Protein 2JC4 (pdb70)

Organism: Neisseria meningitidis serogroup B (strain ATCC BAA-335 / MC58) (NCBI:txid122586)

Solvent-accessible surface area: 11193 Å² total; per-residue (Å²): 73,46,0,7,0,2,0,0,28,14,0,108,88,10,30,78,26,0,49,106,38,5,73,69,125,57,10,67,1,0,0,0,0,24,0,77,18,52,79,111,130,14,27,17,62,33,0,88,168,65,28,11,74,13,28,50,9,6,37,103,75,141,11,0,0,0,0,0,0,153,47,80,13,94,115,54,54,112,29,10,86,46,50,99,131,33,94,61,102,19,5,0,0,0,21,1,67,55,4,11,0,0,0,0,22,0,4,59,2,100,36,66,137,11,113,115,20,145,40,0,85,111,2,3,65,6,0,15,98,9,0,128,70,7,39,107,139,46,56,110,0,0,0,0,0,1,0,5,0,0,24,52,73,59,1,1,38,68,46,128,78,38,128,72,108,27,14,5,0,72,60,0,50,89,24,5,75,53,0,35,98,37,38,12,46,16,0,3,47,83,45,48,104,158,37,62,55,33,0,38,8,57,106,204,42,50,19,39,140,131,159,44,0,0,2,3,3,1,1,0,0,4,92,51,8,14,95,24,24,107,33,1,88,24,31,72,148,9,9,66,85,94,75,26,1,25,10,1,0,1,14,0,38,12,95,148

Radius of gyration: 16.78 Å; Cα contacts (8 Å, |Δi|>4): 601; chains: 1; bounding box: 44×39×43 Å

Secondary structure (DSSP, 8-state):
-EEEEEE-S-HHHHHHHHHHHHHSS--SEEEEE---S-GGGS-HHHHHTTT-EEEEE--SSS--EEEEESSPPEEEEES-TTSTT--S--EEEEEETTEEEEEEE-----STTSHHHHHHHHHHHHHHHHHHHHHTT-SSEEEEEE-----SGGGBSSGGGGTT-TTS-HHHHHHHHHHHTTT-EEHHHHH--SS----B--TTTTHHHHT--B--EEEEE-HHHHTTEEEEEE-HHHHTSSS--SBPPEEEEE--

Structure (mmCIF, N/CA/C/O backbone):
data_2JC4
#
_entry.id   2JC4
#
_cell.length_a   46.193
_cell.length_b   58.618
_cell.length_c   88.635
_cell.angle_alpha   90.00
_cell.angle_beta   90.00
_cell.angle_gamma   90.00
#
_symmetry.space_group_name_H-M   'P 21 21 21'
#
loop_
_entity.id
_entity.type
_entity.pdbx_description
1 polymer 'EXODEOXYRIBONUCLEASE III'
2 non-polymer 'MAGNESIUM ION'
3 non-polymer 'SODIUM ION'
4 non-polymer 'PENTAETHYLENE GLYCOL'
5 non-polymer 'ACETATE ION'
6 non-polymer 'DIHYDROGENPHOSPHATE ION'
7 water water
#
loop_
_atom_site.group_PDB
_atom_site.id
_atom_site.type_symbol
_atom_site.label_atom_id
_atom_site.label_alt_id
_atom_site.label_comp_id
_atom_site.label_asym_id
_atom_site.label_entity_id
_atom_site.label_seq_id
_atom_site.pdbx_PDB_ins_code
_atom_site.Cartn_x
_atom_site.Cartn_y
_atom_site.Cartn_z
_atom_site.occupancy
_atom_site.B_iso_or_equiv
_atom_site.auth_seq_id
_atom_site.auth_comp_id
_atom_site.auth_asym_id
_atom_site.auth_atom_id
_atom_site.pdbx_PDB_model_num
ATOM 1 N N . MET A 1 1 ? 33.556 5.544 14.503 1.00 16.92 1 MET A N 1
ATOM 2 C CA . MET A 1 1 ? 32.533 5.235 13.447 1.00 17.60 1 MET A CA 1
ATOM 3 C C . MET A 1 1 ? 31.127 5.485 13.994 1.00 17.30 1 MET A C 1
ATOM 4 O O . MET A 1 1 ? 30.841 5.133 15.131 1.00 16.73 1 MET A O 1
ATOM 9 N N . LYS A 1 2 ? 30.268 6.106 13.192 1.00 16.12 2 LYS A N 1
ATOM 10 C CA . LYS A 1 2 ? 28.892 6.395 13.647 1.00 15.26 2 LYS A CA 1
ATOM 11 C C . LYS A 1 2 ? 27.950 5.748 12.673 1.00 14.21 2 LYS A C 1
ATOM 12 O O . LYS A 1 2 ? 28.062 5.984 11.444 1.00 14.22 2 LYS A O 1
ATOM 18 N N . ILE A 1 3 ? 27.008 4.959 13.195 1.00 13.00 3 ILE A N 1
ATOM 19 C CA . ILE A 1 3 ? 26.021 4.291 12.334 1.00 11.60 3 ILE A CA 1
ATOM 20 C C . ILE A 1 3 ? 24.647 4.708 12.833 1.00 12.17 3 ILE A C 1
ATOM 21 O O . ILE A 1 3 ? 24.383 4.579 14.033 1.00 11.11 3 ILE A O 1
ATOM 26 N N . THR A 1 4 ? 23.811 5.232 11.920 1.00 11.72 4 THR A N 1
ATOM 27 C CA . THR A 1 4 ? 22.434 5.680 12.214 1.00 12.29 4 THR A CA 1
ATOM 28 C C . THR A 1 4 ? 21.415 4.814 11.453 1.00 12.26 4 THR A C 1
ATOM 29 O O . THR A 1 4 ? 21.647 4.451 10.293 1.00 12.18 4 THR A O 1
ATOM 33 N N . THR A 1 5 ? 20.299 4.484 12.119 1.00 11.67 5 THR A N 1
ATOM 34 C CA . THR A 1 5 ? 19.152 3.833 11.487 1.00 10.10 5 THR A CA 1
ATOM 35 C C . THR A 1 5 ? 17.936 4.784 11.600 1.00 10.81 5 THR A C 1
ATOM 36 O O . THR A 1 5 ? 17.755 5.447 12.624 1.00 9.82 5 THR A O 1
ATOM 40 N N . TRP A 1 6 ? 17.134 4.872 10.542 1.00 9.90 6 TRP A N 1
ATOM 41 C CA . TRP A 1 6 ? 15.996 5.777 10.573 1.00 10.18 6 TRP A CA 1
ATOM 42 C C . TRP A 1 6 ? 14.880 5.277 9.699 1.00 9.97 6 TRP A C 1
ATOM 43 O O . TRP A 1 6 ? 15.062 5.079 8.490 1.00 9.68 6 TRP A O 1
ATOM 54 N N . ASN A 1 7 ? 13.710 5.066 10.307 1.00 10.39 7 ASN A N 1
ATOM 55 C CA . ASN A 1 7 ? 12.493 4.759 9.561 1.00 9.84 7 ASN A CA 1
ATOM 56 C C . ASN A 1 7 ? 11.897 6.120 9.193 1.00 10.20 7 ASN A C 1
ATOM 57 O O . ASN A 1 7 ? 11.443 6.877 10.066 1.00 9.06 7 ASN A O 1
ATOM 62 N N . VAL A 1 8 ? 11.983 6.456 7.909 1.00 10.90 8 VAL A N 1
ATOM 63 C CA . VAL A 1 8 ? 11.668 7.802 7.424 1.00 11.64 8 VAL A CA 1
ATOM 64 C C . VAL A 1 8 ? 10.202 7.973 7.048 1.00 12.17 8 VAL A C 1
ATOM 65 O O . VAL A 1 8 ? 9.801 9.081 6.702 1.00 11.79 8 VAL A O 1
ATOM 69 N N . ASN A 1 9 ? 9.422 6.882 7.065 1.00 12.31 9 ASN A N 1
ATOM 70 C CA . ASN A 1 9 ? 7.976 6.968 6.760 1.00 12.64 9 ASN A CA 1
ATOM 71 C C . ASN A 1 9 ? 7.697 7.691 5.426 1.00 13.27 9 ASN A C 1
ATOM 72 O O . ASN A 1 9 ? 6.930 8.679 5.373 1.00 13.63 9 ASN A O 1
ATOM 77 N N . SER A 1 10 ? 8.329 7.179 4.376 1.00 12.66 10 SER A N 1
ATOM 78 C CA . SER A 1 10 ? 8.399 7.723 2.995 1.00 12.88 10 SER A CA 1
ATOM 79 C C . SER A 1 10 ? 9.661 8.583 2.760 1.00 12.34 10 SER A C 1
ATO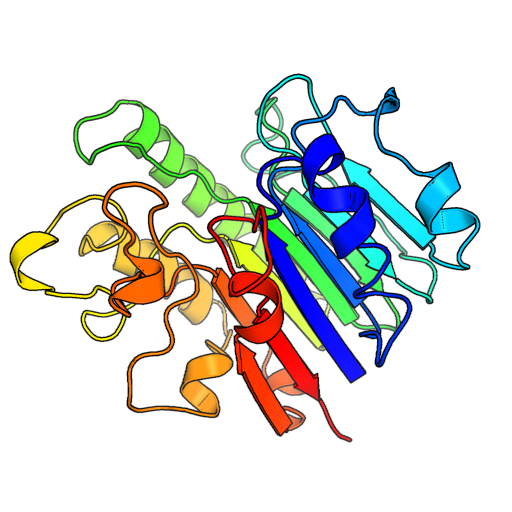M 80 O O . SER A 1 10 ? 9.804 9.694 3.328 1.00 12.93 10 SER A O 1
ATOM 83 N N . LEU A 1 11 ? 10.566 8.093 1.915 1.00 12.38 11 LEU A N 1
ATOM 84 C CA . LEU A 1 11 ? 11.738 8.901 1.545 1.00 13.70 11 LEU A CA 1
ATOM 85 C C . LEU A 1 11 ? 11.397 10.098 0.638 1.00 14.62 11 LEU A C 1
ATOM 86 O O . LEU A 1 11 ? 12.099 11.108 0.662 1.00 16.04 11 LEU A O 1
ATOM 91 N N . ASN A 1 12 ? 10.330 9.985 -0.139 1.00 16.31 12 ASN A N 1
ATOM 92 C CA . ASN A 1 12 ? 9.828 11.131 -0.917 1.00 17.38 12 ASN A CA 1
ATOM 93 C C . ASN A 1 12 ? 9.553 12.295 0.030 1.00 18.09 12 ASN A C 1
ATOM 94 O O . ASN A 1 12 ? 9.994 13.426 -0.194 1.00 17.78 12 ASN A O 1
ATOM 99 N N . VAL A 1 13 ? 8.833 12.007 1.112 1.00 17.11 13 VAL A N 1
ATOM 100 C CA . VAL A 1 13 ? 8.490 13.055 2.073 1.00 17.28 13 VAL A CA 1
ATOM 101 C C . VAL A 1 13 ? 9.706 13.573 2.831 1.00 16.59 13 VAL A C 1
ATOM 102 O O . VAL A 1 13 ? 9.857 14.783 3.051 1.00 17.27 13 VAL A O 1
ATOM 106 N N . ARG A 1 14 ? 10.561 12.656 3.263 1.00 16.61 14 ARG A N 1
ATOM 107 C CA . ARG A 1 14 ? 11.605 12.989 4.230 1.00 15.74 14 ARG A CA 1
ATOM 108 C C . ARG A 1 14 ? 12.928 13.358 3.617 1.00 16.27 14 ARG A C 1
ATOM 109 O O . ARG A 1 14 ? 13.870 13.645 4.344 1.00 15.44 14 ARG A O 1
ATOM 117 N N . LEU A 1 15 ? 13.031 13.312 2.288 1.00 17.34 15 LEU A N 1
ATOM 118 C CA . LEU A 1 15 ? 14.332 13.578 1.648 1.00 17.81 15 LEU A CA 1
ATOM 119 C C . LEU A 1 15 ? 15.068 14.833 2.136 1.00 17.32 15 LEU A C 1
ATOM 120 O O . LEU A 1 15 ? 16.241 14.739 2.442 1.00 17.28 15 LEU A O 1
ATOM 125 N N . PRO A 1 16 ? 14.396 16.003 2.192 1.00 18.12 16 PRO A N 1
ATOM 126 C CA . PRO A 1 16 ? 15.151 17.180 2.678 1.00 17.89 16 PRO A CA 1
ATOM 127 C C . PRO A 1 16 ? 15.784 16.968 4.059 1.00 17.32 16 PRO A C 1
ATOM 128 O O . PRO A 1 16 ? 16.898 17.425 4.314 1.00 17.07 16 PRO A O 1
ATOM 132 N N . GLN A 1 17 ? 15.071 16.272 4.949 1.00 16.45 17 GLN A N 1
ATOM 133 C CA . GLN A 1 17 ? 15.578 16.012 6.293 1.00 15.81 17 GLN A CA 1
ATOM 134 C C . GLN A 1 17 ? 16.741 15.042 6.261 1.00 15.90 17 GLN A C 1
ATOM 135 O O . GLN A 1 17 ? 17.701 15.215 7.006 1.00 15.50 17 GLN A O 1
ATOM 141 N N . VAL A 1 18 ? 16.653 14.018 5.404 1.00 15.87 18 VAL A N 1
ATOM 142 C CA . VAL A 1 18 ? 17.774 13.080 5.204 1.00 15.99 18 VAL A CA 1
ATOM 143 C C . VAL A 1 18 ? 19.009 13.836 4.699 1.00 16.71 18 VAL A C 1
ATOM 144 O O . VAL A 1 18 ? 20.138 13.665 5.229 1.00 16.25 18 VAL A O 1
ATOM 148 N N . GLN A 1 19 ? 18.786 14.701 3.705 1.00 17.24 19 GLN A N 1
ATOM 149 C CA A GLN A 1 19 ? 19.841 15.557 3.162 0.50 18.23 19 GLN A CA 1
ATOM 150 C CA B GLN A 1 19 ? 19.854 15.550 3.181 0.50 18.40 19 GLN A CA 1
ATOM 151 C C . GLN A 1 19 ? 20.462 16.432 4.256 1.00 19.33 19 GLN A C 1
ATOM 152 O O . GLN A 1 19 ? 21.695 16.534 4.342 1.00 19.39 19 GLN A O 1
ATOM 163 N N . ASN A 1 20 ? 19.615 17.049 5.094 1.00 20.37 20 ASN A N 1
ATOM 164 C CA . ASN A 1 20 ? 20.128 17.918 6.188 1.00 21.88 20 ASN A CA 1
ATOM 165 C C . ASN A 1 20 ? 20.921 17.131 7.227 1.00 22.14 20 ASN A C 1
ATOM 166 O O . ASN A 1 20 ? 21.931 17.611 7.757 1.00 22.46 20 ASN A O 1
ATOM 171 N N A LEU A 1 21 ? 20.478 15.903 7.507 0.50 22.03 21 LEU A N 1
ATOM 172 N N B LEU A 1 21 ? 20.445 15.922 7.518 0.50 22.03 21 LEU A N 1
ATOM 173 C CA A LEU A 1 21 ? 21.186 14.989 8.412 0.50 22.12 21 LEU A CA 1
ATOM 174 C CA B LEU A 1 21 ? 21.141 14.973 8.378 0.50 22.22 21 LEU A CA 1
ATOM 175 C C A LEU A 1 21 ? 22.550 14.522 7.876 0.50 22.28 21 LEU A C 1
ATOM 176 C C B LEU A 1 21 ? 22.547 14.625 7.866 0.50 22.29 21 LEU A C 1
ATOM 177 O O A LEU A 1 21 ? 23.483 14.256 8.653 0.50 22.56 21 LEU A O 1
ATOM 178 O O B LEU A 1 21 ? 23.501 14.544 8.654 0.50 22.72 21 LEU A O 1
ATOM 187 N N . LEU A 1 22 ? 22.664 14.401 6.557 1.00 21.86 22 LEU A N 1
ATOM 188 C CA . LEU A 1 22 ? 23.911 13.992 5.961 1.00 22.58 22 LEU A CA 1
ATOM 189 C C . LEU A 1 22 ? 24.870 15.177 5.853 1.00 23.52 22 LEU A C 1
ATOM 190 O O . LEU A 1 22 ? 26.086 14.983 5.825 1.00 23.19 22 LEU A O 1
ATOM 195 N N . ALA A 1 23 ? 24.311 16.386 5.801 1.00 24.64 23 ALA A N 1
ATOM 196 C CA . ALA A 1 23 ? 25.127 17.592 5.576 1.00 26.26 23 ALA A CA 1
ATOM 197 C C . ALA A 1 23 ? 25.810 18.134 6.831 1.00 26.97 23 ALA A C 1
ATOM 198 O O . ALA A 1 23 ? 26.876 18.747 6.734 1.00 28.26 23 ALA A O 1
ATOM 200 N N . ASP A 1 24 ? 25.199 17.929 7.992 1.00 27.42 24 ASP A N 1
ATOM 201 C CA . ASP A 1 24 ? 25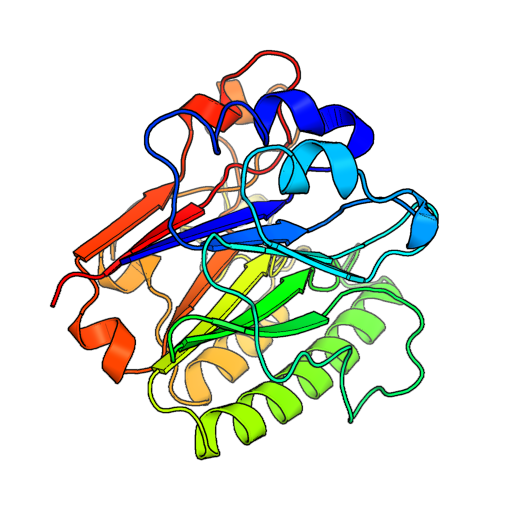.737 18.440 9.262 1.00 28.41 24 ASP A CA 1
ATOM 202 C C . ASP A 1 24 ? 26.042 17.307 10.267 1.00 28.68 24 ASP A C 1
ATOM 203 O O . ASP A 1 24 ? 25.152 16.547 10.651 1.00 28.82 24 ASP A O 1
ATOM 205 N N . ASN A 1 25 ? 27.307 17.171 10.671 1.00 29.00 25 ASN A N 1
ATOM 206 C CA . ASN A 1 25 ? 27.706 16.118 11.635 1.00 29.12 25 ASN A CA 1
ATOM 207 C C . ASN A 1 25 ? 27.252 14.707 11.200 1.00 28.63 25 ASN A C 1
ATOM 208 O O . ASN A 1 25 ? 26.671 13.962 12.012 1.00 28.77 25 ASN A O 1
ATOM 213 N N . PRO A 1 26 ? 27.543 14.328 9.926 1.00 27.29 26 PRO A N 1
ATOM 214 C CA . PRO A 1 26 ? 26.936 13.117 9.336 1.00 25.40 26 PRO A CA 1
ATOM 215 C C . PRO A 1 26 ? 27.404 11.835 10.008 1.00 23.52 26 PRO A C 1
ATOM 216 O O . PRO A 1 26 ? 28.501 11.808 10.552 1.00 22.09 26 PRO A O 1
ATOM 220 N N . PRO A 1 27 ? 26.604 10.746 9.906 1.00 21.69 27 PRO A N 1
ATOM 221 C CA . PRO A 1 27 ? 27.171 9.470 10.348 1.00 20.30 27 PRO A CA 1
ATOM 222 C C . PRO A 1 27 ? 28.065 8.940 9.241 1.00 19.18 27 PRO A C 1
ATOM 223 O O . PRO A 1 27 ? 28.095 9.503 8.126 1.00 17.92 27 PRO A O 1
ATOM 227 N N . ASP A 1 28 ? 28.808 7.883 9.527 1.00 17.85 28 ASP A N 1
ATOM 228 C CA . ASP A 1 28 ? 29.531 7.187 8.491 1.00 16.59 28 ASP A CA 1
ATOM 229 C C . ASP A 1 28 ? 28.622 6.310 7.629 1.00 15.81 28 ASP A C 1
ATOM 230 O O . ASP A 1 28 ? 28.890 6.114 6.428 1.00 14.37 28 ASP A O 1
ATOM 235 N N . ILE A 1 29 ? 27.579 5.756 8.257 1.00 13.60 29 ILE A N 1
ATOM 236 C CA . ILE A 1 29 ? 26.623 4.863 7.595 1.00 13.78 29 ILE A CA 1
ATOM 237 C C . ILE A 1 29 ? 25.249 5.243 8.096 1.00 13.57 29 ILE A C 1
ATOM 238 O O . ILE A 1 29 ? 25.070 5.351 9.302 1.00 13.46 29 ILE A O 1
ATOM 243 N N . LEU A 1 30 ? 24.319 5.501 7.172 1.00 12.46 30 LEU A N 1
ATOM 244 C CA . LEU A 1 30 ? 22.906 5.753 7.494 1.00 11.64 30 LEU A CA 1
ATOM 245 C C . LEU A 1 30 ? 22.082 4.670 6.810 1.00 11.40 30 LEU A C 1
ATOM 246 O O . LEU A 1 30 ? 22.173 4.494 5.596 1.00 12.61 30 LEU A O 1
ATOM 251 N N . VAL A 1 31 ? 21.324 3.910 7.578 1.00 11.10 31 VAL A N 1
ATOM 252 C CA . VAL A 1 31 ? 20.400 2.940 6.984 1.00 9.87 31 VAL A CA 1
ATO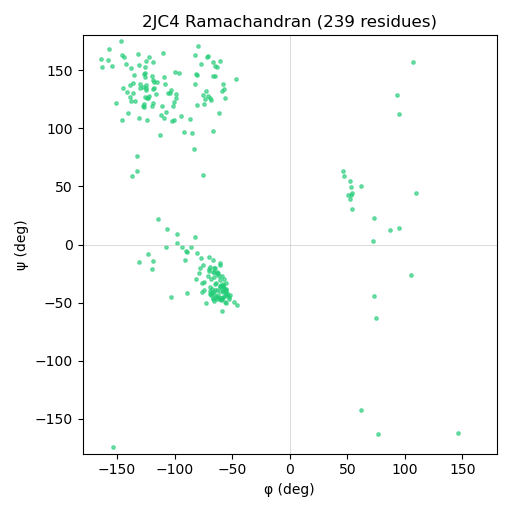M 253 C C . VAL A 1 31 ? 18.957 3.432 7.180 1.00 10.24 31 VAL A C 1
ATOM 254 O O . VAL A 1 31 ? 18.640 4.018 8.235 1.00 10.08 31 VAL A O 1
ATOM 258 N N . LEU A 1 32 ? 18.114 3.177 6.175 1.00 9.77 32 LEU A N 1
ATOM 259 C CA . LEU A 1 32 ? 16.761 3.693 6.090 1.00 11.09 32 LEU A CA 1
ATOM 260 C C . LEU A 1 32 ? 15.760 2.577 5.909 1.00 11.28 32 LEU A C 1
ATOM 261 O O . LEU A 1 32 ? 16.056 1.576 5.231 1.00 10.81 32 LEU A O 1
ATOM 266 N N . GLN A 1 33 ? 14.588 2.759 6.534 1.00 11.09 33 GLN A N 1
ATOM 267 C CA . GLN A 1 33 ? 13.414 1.902 6.331 1.00 11.16 33 GLN A CA 1
ATOM 268 C C . GLN A 1 33 ? 12.186 2.753 5.912 1.00 11.07 33 GLN A C 1
ATOM 269 O O . GLN A 1 33 ? 12.087 3.952 6.218 1.00 10.98 33 GLN A O 1
ATOM 275 N N . GLU A 1 34 ? 11.230 2.082 5.274 1.00 10.67 34 GLU A N 1
ATOM 276 C CA . GLU A 1 34 ? 10.011 2.688 4.763 1.00 10.81 34 GLU A CA 1
ATOM 277 C C . GLU A 1 34 ? 10.343 3.733 3.721 1.00 11.32 34 GLU A C 1
ATOM 278 O O . GLU A 1 34 ? 9.841 4.872 3.754 1.00 11.70 34 GLU A O 1
ATOM 284 N N . LEU A 1 35 ? 11.168 3.335 2.755 1.00 10.56 35 LEU A N 1
ATOM 285 C CA . LEU A 1 35 ? 11.360 4.210 1.579 1.00 11.19 35 LEU A CA 1
ATOM 286 C C . LEU A 1 35 ? 10.011 4.546 0.949 1.00 12.08 35 LEU A C 1
ATOM 287 O O . LEU A 1 35 ? 9.771 5.697 0.569 1.00 12.68 35 LEU A O 1
ATOM 292 N N . LYS A 1 36 ? 9.126 3.545 0.862 1.00 12.15 36 LYS A N 1
ATOM 293 C CA . LYS A 1 36 ? 7.827 3.708 0.187 1.00 12.76 36 LYS A CA 1
ATOM 294 C C . LYS A 1 36 ? 7.982 4.253 -1.231 1.00 13.36 36 LYS A C 1
ATOM 295 O O . LYS A 1 36 ? 7.227 5.119 -1.678 1.00 13.23 36 LYS A O 1
ATOM 301 N N . LEU A 1 37 ? 8.970 3.716 -1.942 1.00 14.26 37 LEU A N 1
ATOM 302 C CA . LEU A 1 37 ? 9.293 4.167 -3.287 1.00 15.81 37 LEU A CA 1
ATOM 303 C C . LEU A 1 37 ? 9.720 2.956 -4.032 1.00 15.79 37 LEU A C 1
ATOM 304 O O . LEU A 1 37 ? 10.524 2.165 -3.527 1.00 16.16 37 LEU A O 1
ATOM 309 N N . ASP A 1 38 ? 9.219 2.811 -5.247 1.00 16.65 38 ASP A N 1
ATOM 310 C CA . ASP A 1 38 ? 9.687 1.737 -6.128 1.00 16.74 38 ASP A CA 1
ATOM 311 C C . ASP A 1 38 ? 11.183 1.847 -6.420 1.00 16.32 38 ASP A C 1
ATOM 312 O O . ASP A 1 38 ? 11.770 2.924 -6.327 1.00 16.25 38 ASP A O 1
ATOM 317 N N . GLN A 1 39 ? 11.787 0.731 -6.806 1.00 15.87 39 GLN A N 1
ATOM 318 C CA . GLN A 1 39 ? 13.234 0.680 -7.055 1.00 16.66 39 GLN A CA 1
ATOM 319 C C . GLN A 1 39 ? 13.705 1.876 -7.894 1.00 16.98 39 GLN A C 1
ATOM 320 O O . GLN A 1 39 ? 14.633 2.579 -7.506 1.00 18.65 39 GLN A O 1
ATOM 326 N N . ASP A 1 40 ? 13.053 2.125 -9.036 1.00 17.19 40 ASP A N 1
ATOM 327 C CA . ASP A 1 40 ? 13.523 3.189 -9.939 1.00 17.18 40 ASP A CA 1
ATOM 328 C C . ASP A 1 40 ? 13.062 4.600 -9.539 1.00 18.23 40 ASP A C 1
ATOM 329 O O . ASP A 1 40 ? 13.276 5.564 -10.295 1.00 19.04 40 ASP A O 1
ATOM 334 N N . LYS A 1 41 ? 12.410 4.740 -8.371 1.00 16.89 41 LYS A N 1
ATOM 335 C CA . LYS A 1 41 ? 11.991 6.057 -7.882 1.00 16.87 41 LYS A CA 1
ATOM 336 C C . LYS A 1 41 ? 12.838 6.557 -6.681 1.00 16.94 41 LYS A C 1
ATOM 337 O O . LYS A 1 41 ? 12.668 7.679 -6.191 1.00 16.91 41 LYS A O 1
ATOM 343 N N . PHE A 1 42 ? 13.769 5.728 -6.236 1.00 16.58 42 PHE A N 1
ATOM 344 C CA . PHE A 1 42 ? 14.705 6.106 -5.176 1.00 16.90 42 PHE A CA 1
ATOM 345 C C . PHE A 1 42 ? 15.475 7.346 -5.669 1.00 16.95 42 PHE A C 1
ATOM 346 O O . PHE A 1 42 ? 15.975 7.317 -6.810 1.00 16.20 42 PHE A O 1
ATOM 354 N N . PRO A 1 43 ? 15.593 8.413 -4.825 1.00 16.72 43 PRO A N 1
ATOM 355 C CA . PRO A 1 43 ? 16.333 9.621 -5.232 1.00 17.27 43 PRO A CA 1
ATOM 356 C C . PRO A 1 43 ? 17.873 9.446 -5.207 1.00 17.57 43 PRO A C 1
ATOM 357 O O . PRO A 1 43 ? 18.601 10.196 -4.515 1.00 17.35 43 PRO A O 1
ATOM 361 N N . ALA A 1 44 ? 18.368 8.497 -6.000 1.00 18.08 44 ALA A N 1
ATOM 362 C CA . ALA A 1 44 ? 19.794 8.152 -6.002 1.00 19.74 44 ALA A CA 1
ATOM 363 C C . ALA A 1 44 ? 20.660 9.382 -6.365 1.00 20.60 44 ALA A C 1
ATOM 364 O O . ALA A 1 44 ? 21.624 9.710 -5.676 1.00 20.31 44 ALA A O 1
ATOM 366 N N . ALA A 1 45 ? 20.277 10.099 -7.413 1.00 22.31 45 ALA A N 1
ATOM 367 C CA . ALA A 1 45 ? 21.034 11.286 -7.838 1.00 22.47 45 ALA A CA 1
ATOM 368 C C . ALA A 1 45 ? 21.143 12.329 -6.720 1.00 22.24 45 ALA A C 1
ATOM 369 O O . ALA A 1 45 ? 22.208 12.858 -6.501 1.00 23.75 45 ALA A O 1
ATOM 371 N N . ALA A 1 46 ? 20.050 12.627 -6.020 1.00 21.18 46 ALA A N 1
ATOM 372 C CA . ALA A 1 46 ? 20.090 13.631 -4.947 1.00 20.92 46 ALA A CA 1
ATOM 373 C C . ALA A 1 46 ? 21.100 13.310 -3.848 1.00 20.89 46 ALA A C 1
ATOM 374 O O . ALA A 1 46 ? 21.713 14.226 -3.294 1.00 20.93 46 ALA A O 1
ATOM 376 N N . LEU A 1 47 ? 21.272 12.023 -3.528 1.00 20.12 47 LEU A N 1
ATOM 377 C CA . LEU A 1 47 ? 22.200 11.627 -2.461 1.00 19.82 47 LEU A CA 1
ATOM 378 C C . LEU A 1 47 ? 23.612 11.388 -2.977 1.00 19.72 47 LEU A C 1
ATOM 379 O O . LEU A 1 47 ? 24.595 11.749 -2.318 1.00 19.27 47 LEU A O 1
ATOM 384 N N . GLN A 1 48 ? 23.705 10.730 -4.134 1.00 19.53 48 GLN A N 1
ATOM 385 C CA . GLN A 1 48 ? 24.982 10.507 -4.806 1.00 20.00 48 GLN A CA 1
ATOM 386 C C . GLN A 1 48 ? 25.684 11.833 -5.114 1.00 20.51 48 GLN A C 1
ATOM 387 O O . GLN A 1 48 ? 26.901 11.942 -4.963 1.00 20.50 48 GLN A O 1
ATOM 393 N N . MET A 1 49 ? 24.900 12.836 -5.519 1.00 20.34 49 MET A N 1
ATOM 394 C CA . MET A 1 49 ? 25.446 14.144 -5.864 1.00 21.27 49 MET A CA 1
ATOM 395 C C . MET A 1 49 ? 25.947 14.861 -4.644 1.00 20.76 49 MET A C 1
ATOM 396 O O . MET A 1 49 ? 26.644 15.882 -4.765 1.00 19.97 49 MET A O 1
ATOM 401 N N . MET A 1 50 ? 25.620 14.321 -3.463 1.00 19.21 50 MET A N 1
ATOM 402 C CA A MET A 1 50 ? 26.127 14.838 -2.207 0.50 19.27 50 MET A CA 1
ATOM 403 C CA B MET A 1 50 ? 26.179 14.889 -2.257 0.50 19.50 50 MET A CA 1
ATOM 404 C C . MET A 1 50 ? 27.378 14.076 -1.762 1.00 19.23 50 MET A C 1
ATOM 405 O O . MET A 1 50 ? 27.942 14.361 -0.728 1.00 20.28 50 MET A O 1
ATOM 414 N N . GLY A 1 51 ? 27.787 13.096 -2.538 1.00 19.01 51 GLY A N 1
ATOM 415 C CA . GLY A 1 51 ? 28.990 12.318 -2.217 1.00 19.82 51 GLY A CA 1
ATOM 416 C C . GLY A 1 51 ? 28.717 11.029 -1.456 1.00 20.21 51 GLY A C 1
ATOM 417 O O . GLY A 1 51 ? 29.642 10.427 -0.907 1.00 21.89 51 GLY A O 1
ATOM 418 N N . TRP A 1 52 ? 27.455 10.600 -1.428 1.00 20.02 52 TRP A N 1
ATOM 419 C CA . TRP A 1 52 ? 27.085 9.351 -0.761 1.00 19.89 52 TRP A CA 1
ATOM 420 C C . TRP A 1 52 ? 26.832 8.197 -1.701 1.00 20.03 52 TRP A C 1
ATOM 421 O O . TRP A 1 52 ? 26.091 8.338 -2.678 1.00 21.05 52 TRP A O 1
ATOM 432 N N . HIS A 1 53 ? 27.406 7.038 -1.385 1.00 19.38 53 HIS A N 1
ATOM 433 C CA . HIS A 1 53 ? 27.066 5.790 -2.089 1.00 19.24 53 HIS A CA 1
ATOM 434 C C . HIS A 1 53 ? 25.782 5.194 -1.506 1.00 18.87 53 HIS A C 1
ATOM 435 O O . HIS A 1 53 ? 25.588 5.227 -0.296 1.00 17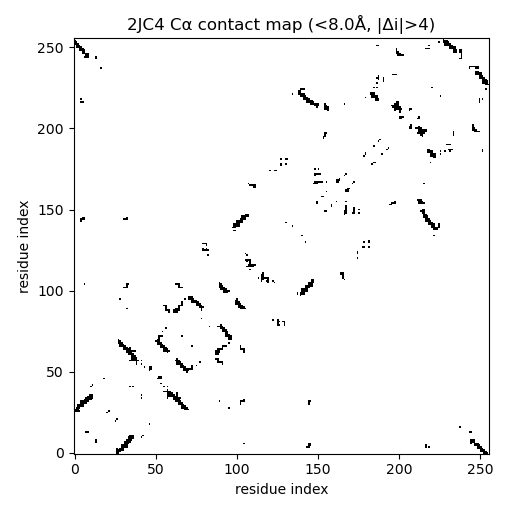.19 53 HIS A O 1
ATOM 442 N N . CYS A 1 54 ? 24.895 4.699 -2.377 1.00 18.07 54 CYS A N 1
ATOM 443 C CA . CYS A 1 54 ? 23.595 4.198 -1.961 1.00 18.22 54 CYS A CA 1
ATOM 444 C C . CYS A 1 54 ? 23.357 2.836 -2.542 1.00 17.86 54 CYS A C 1
ATOM 445 O O . CYS A 1 54 ? 23.609 2.634 -3.737 1.00 17.19 54 CYS A O 1
ATOM 448 N N . VAL A 1 55 ? 22.868 1.903 -1.723 1.00 16.55 55 VAL A N 1
ATOM 449 C CA . VAL A 1 55 ? 22.270 0.677 -2.259 1.00 16.32 55 VAL A CA 1
ATOM 450 C C . VAL A 1 55 ? 20.891 0.547 -1.652 1.00 15.54 55 VAL A C 1
ATOM 451 O O . VAL A 1 55 ? 20.675 0.995 -0.530 1.00 15.38 55 VAL A O 1
ATOM 455 N N . TRP A 1 56 ? 19.950 -0.010 -2.400 1.00 14.62 56 TRP A N 1
ATOM 456 C CA . TRP A 1 56 ? 18.582 -0.024 -1.901 1.00 14.28 56 TRP A CA 1
ATOM 457 C C . TRP A 1 56 ? 17.755 -1.125 -2.525 1.00 13.98 56 TRP A C 1
ATOM 458 O O . TRP A 1 56 ? 18.142 -1.735 -3.549 1.00 12.62 56 TRP A O 1
ATOM 469 N N . SER A 1 57 ? 16.586 -1.331 -1.921 1.00 12.98 57 SER A N 1
ATOM 470 C CA . SER A 1 57 ? 15.642 -2.360 -2.349 1.00 13.31 57 SER A CA 1
ATOM 471 C C . SER A 1 57 ? 14.307 -1.732 -2.079 1.00 13.63 57 SER A C 1
ATOM 472 O O . SER A 1 57 ? 13.912 -1.571 -0.891 1.00 11.71 57 SER A O 1
ATOM 475 N N . GLY A 1 58 ? 13.635 -1.337 -3.155 1.00 13.00 58 GLY A N 1
ATOM 476 C CA . GLY A 1 58 ? 12.327 -0.665 -3.047 1.00 14.43 58 GLY A CA 1
ATOM 477 C C . GLY A 1 58 ? 11.212 -1.389 -3.798 1.00 16.06 58 GLY A C 1
ATOM 478 O O . GLY A 1 58 ? 11.470 -2.211 -4.668 1.00 16.78 58 GLY A O 1
ATOM 479 N N . GLN A 1 59 ? 9.974 -1.081 -3.439 1.00 16.14 59 GLN A N 1
ATOM 480 C CA . GLN A 1 59 ? 8.818 -1.576 -4.149 1.00 17.36 59 GLN A CA 1
ATOM 481 C C . GLN A 1 59 ? 7.802 -0.465 -4.064 1.00 17.36 59 GLN A C 1
ATOM 482 O O . GLN A 1 59 ? 7.920 0.431 -3.216 1.00 17.71 59 GLN A O 1
ATOM 488 N N . LYS A 1 60 ? 6.791 -0.514 -4.923 1.00 18.73 60 LYS A N 1
ATOM 489 C CA . LYS A 1 60 ? 5.735 0.502 -4.877 1.00 19.29 60 LYS A CA 1
ATOM 490 C C . LYS A 1 60 ? 5.065 0.528 -3.511 1.00 18.84 60 LYS A C 1
ATOM 491 O O . LYS A 1 60 ? 4.765 -0.533 -2.953 1.00 20.63 60 LYS A O 1
ATOM 495 N N . THR A 1 61 ? 4.805 1.738 -3.008 1.00 17.96 61 THR A N 1
ATOM 496 C CA . THR A 1 61 ? 3.878 1.994 -1.887 1.00 18.05 61 THR A CA 1
ATOM 497 C C . THR A 1 61 ? 4.335 1.596 -0.500 1.00 17.16 61 THR A C 1
ATOM 498 O O . THR A 1 61 ? 4.145 2.369 0.419 1.00 16.84 61 THR A O 1
ATOM 502 N N . TYR A 1 62 ? 4.916 0.401 -0.369 1.00 17.27 62 TYR A N 1
ATOM 503 C CA . TYR A 1 62 ? 5.171 -0.204 0.931 1.00 16.81 62 TYR A CA 1
ATOM 504 C C . TYR A 1 62 ? 6.640 -0.425 1.161 1.00 15.87 62 TYR A C 1
ATOM 505 O O . TYR A 1 62 ? 7.406 -0.544 0.195 1.00 14.59 62 TYR A O 1
ATOM 514 N N . ASN A 1 63 ? 7.022 -0.510 2.437 1.00 14.29 63 ASN A N 1
ATOM 515 C CA . ASN A 1 63 ? 8.313 -1.117 2.805 1.00 14.28 63 ASN A CA 1
ATOM 516 C C . ASN A 1 63 ? 9.487 -0.331 2.187 1.00 13.55 63 ASN A C 1
ATOM 517 O O . ASN A 1 63 ? 9.418 0.894 2.114 1.00 14.06 63 ASN A O 1
ATOM 522 N N . GLY A 1 64 ? 10.534 -1.017 1.753 1.00 13.40 64 GLY A N 1
ATOM 523 C CA . GLY A 1 64 ? 11.719 -0.352 1.154 1.00 12.49 64 GLY A CA 1
ATOM 524 C C . GLY A 1 64 ? 12.776 -0.079 2.186 1.00 12.50 64 GLY A C 1
ATOM 525 O O . GLY A 1 64 ? 12.472 0.511 3.241 1.00 11.76 64 GLY A O 1
ATOM 526 N N . VAL A 1 65 ? 14.020 -0.512 1.888 1.00 11.77 65 VAL A N 1
ATOM 527 C CA . VAL A 1 65 ? 15.182 -0.354 2.783 1.00 10.76 65 VAL A CA 1
ATOM 528 C C . VAL A 1 65 ? 1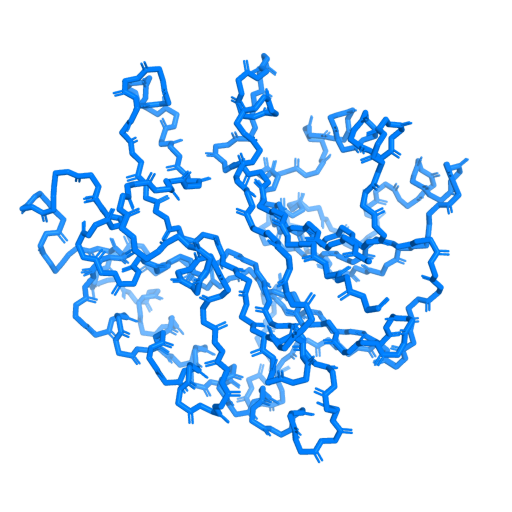6.411 0.139 1.982 1.00 10.59 65 VAL A C 1
ATOM 529 O O . VAL A 1 65 ? 16.569 -0.208 0.793 1.00 9.69 65 VAL A O 1
ATOM 533 N N . ALA A 1 66 ? 17.249 0.960 2.588 1.00 10.52 66 ALA A N 1
ATOM 534 C CA . ALA A 1 66 ? 18.432 1.457 1.876 1.00 10.99 66 ALA A CA 1
ATOM 535 C C . ALA A 1 66 ? 19.613 1.537 2.816 1.00 11.18 66 ALA A C 1
ATOM 536 O O . ALA A 1 66 ? 19.420 1.665 4.010 1.00 11.27 66 ALA A O 1
ATOM 538 N N . ILE A 1 67 ? 20.827 1.468 2.266 1.00 12.53 67 ILE A N 1
ATOM 539 C CA . ILE A 1 67 ? 22.080 1.708 3.017 1.00 12.74 67 ILE A CA 1
ATOM 540 C C . ILE A 1 67 ? 22.832 2.832 2.308 1.00 13.13 67 ILE A C 1
ATOM 541 O O . ILE A 1 67 ? 23.061 2.772 1.093 1.00 13.20 67 ILE A O 1
ATOM 546 N N . VAL A 1 68 ? 23.183 3.856 3.063 1.00 12.95 68 VAL A N 1
ATOM 547 C CA . VAL A 1 68 ? 23.789 5.063 2.468 1.00 15.09 68 VAL A CA 1
ATOM 548 C C . VAL A 1 68 ? 25.097 5.299 3.210 1.00 15.29 68 VAL A C 1
ATOM 549 O O . VAL A 1 68 ? 25.106 5.307 4.444 1.00 15.42 68 VAL A O 1
ATOM 553 N N . SER A 1 69 ? 26.210 5.439 2.483 1.00 15.34 69 SER A N 1
ATOM 554 C CA . SER A 1 69 ? 27.500 5.503 3.160 1.00 16.07 69 SER A CA 1
ATOM 555 C C . SER A 1 69 ? 28.536 6.259 2.340 1.00 17.37 69 SER A C 1
ATOM 556 O O . SER A 1 69 ? 28.430 6.320 1.121 1.00 16.54 69 SER A O 1
ATOM 559 N N . ARG A 1 70 ? 29.525 6.851 2.998 1.00 19.51 70 ARG A N 1
ATOM 560 C CA . ARG A 1 70 ? 30.574 7.497 2.200 1.00 21.53 70 ARG A CA 1
ATOM 561 C C . ARG A 1 70 ? 31.562 6.462 1.663 1.00 22.38 70 ARG A C 1
ATOM 562 O O . ARG A 1 70 ? 32.175 6.693 0.619 1.00 21.85 70 ARG A O 1
ATOM 570 N N . SER A 1 71 ? 31.663 5.316 2.341 1.00 21.97 71 SER A N 1
ATOM 571 C CA . SER A 1 71 ? 32.340 4.129 1.777 1.00 23.15 71 SER A CA 1
ATOM 572 C C . SER A 1 71 ? 31.439 3.333 0.804 1.00 23.02 71 SER A C 1
ATOM 573 O O . SER A 1 71 ? 30.239 3.223 1.006 1.00 23.07 71 SER A O 1
ATOM 576 N N . VAL A 1 72 ? 32.028 2.749 -0.232 1.00 22.65 72 VAL A N 1
ATOM 577 C CA . VAL A 1 72 ? 31.276 1.944 -1.189 1.00 22.91 72 VAL A CA 1
ATOM 578 C C . VAL A 1 72 ? 30.789 0.654 -0.492 1.00 21.89 72 VAL A C 1
ATOM 579 O O . VAL A 1 72 ? 31.599 -0.089 0.099 1.00 22.07 72 VAL A O 1
ATOM 583 N N . PRO A 1 73 ? 29.472 0.390 -0.514 1.00 21.35 73 PRO A N 1
ATOM 584 C CA . PRO A 1 73 ? 29.050 -0.871 0.118 1.00 20.96 73 PRO A CA 1
ATOM 585 C C . PRO A 1 73 ? 29.449 -2.094 -0.740 1.00 20.80 73 PRO A C 1
ATOM 586 O O . PRO A 1 73 ? 29.217 -2.090 -1.959 1.00 20.78 73 PRO A O 1
ATOM 590 N N . GLN A 1 74 ? 30.051 -3.109 -0.120 1.00 19.55 74 GLN A N 1
ATOM 591 C CA . GLN A 1 74 ? 30.472 -4.326 -0.827 1.00 19.42 74 GLN A CA 1
ATOM 592 C C . GLN A 1 74 ? 29.558 -5.530 -0.534 1.00 18.65 74 GLN A C 1
ATOM 593 O O . GLN A 1 74 ? 28.837 -5.539 0.483 1.00 17.21 74 GLN A O 1
ATOM 599 N N A ASP A 1 75 ? 29.605 -6.507 -1.447 0.50 17.39 75 ASP A N 1
ATOM 600 N N B ASP A 1 75 ? 29.579 -6.535 -1.418 0.50 17.74 75 ASP A N 1
ATOM 601 C CA A ASP A 1 75 ? 28.921 -7.790 -1.308 0.50 17.36 75 ASP A CA 1
ATOM 602 C CA B ASP A 1 75 ? 28.930 -7.830 -1.154 0.50 18.02 75 ASP A CA 1
ATOM 603 C C A ASP A 1 75 ? 27.487 -7.559 -0.834 0.50 16.98 75 ASP A C 1
ATOM 604 C C B ASP A 1 75 ? 27.423 -7.657 -0.875 0.50 17.35 75 ASP A C 1
ATOM 605 O O A ASP A 1 75 ? 27.059 -8.058 0.204 0.50 16.97 75 ASP A O 1
ATOM 606 O O B ASP A 1 75 ? 26.863 -8.333 -0.013 0.50 17.31 75 ASP A O 1
ATOM 615 N N . VAL A 1 76 ? 26.772 -6.760 -1.616 1.00 17.20 76 VAL A N 1
ATOM 616 C CA . VAL A 1 76 ? 25.383 -6.398 -1.317 1.00 16.93 76 VAL A CA 1
ATOM 617 C C . VAL A 1 76 ? 24.500 -7.636 -1.428 1.00 17.35 76 VAL A C 1
ATOM 618 O O . VAL A 1 76 ? 24.670 -8.430 -2.382 1.00 16.66 76 VAL A O 1
ATOM 622 N N . HIS A 1 77 ? 23.604 -7.812 -0.442 1.00 16.48 77 HIS A N 1
ATOM 623 C CA . HIS A 1 77 ? 22.711 -8.979 -0.338 1.00 16.28 77 HIS A CA 1
ATOM 624 C C . HIS A 1 77 ? 21.282 -8.518 -0.113 1.00 16.37 77 HIS A C 1
ATOM 625 O O . HIS A 1 77 ? 21.044 -7.582 0.674 1.00 15.51 77 HIS A O 1
ATOM 632 N N . PHE A 1 78 ? 20.343 -9.165 -0.805 1.00 15.91 78 PHE A N 1
ATOM 633 C CA . PHE A 1 78 ? 18.922 -8.783 -0.752 1.00 15.69 78 PHE A CA 1
ATOM 634 C C . PHE A 1 78 ? 18.123 -9.910 -0.195 1.00 15.71 78 PHE A C 1
ATOM 635 O O . PHE A 1 78 ? 18.294 -11.067 -0.609 1.00 15.81 78 PHE A O 1
ATOM 643 N N . GLY A 1 79 ? 17.226 -9.578 0.728 1.00 15.70 79 GLY A N 1
ATOM 644 C CA . GLY A 1 79 ? 16.194 -10.506 1.165 1.00 16.06 79 GLY A CA 1
ATOM 645 C C . GLY A 1 79 ? 16.710 -11.574 2.103 1.00 16.24 79 GLY A C 1
ATOM 646 O O . GLY A 1 79 ? 17.835 -11.462 2.651 1.00 16.57 79 GLY A O 1
ATOM 647 N N . LEU A 1 80 ? 15.900 -12.632 2.241 1.00 15.50 80 LEU A N 1
ATOM 648 C CA . LEU A 1 80 ? 16.173 -13.739 3.169 1.00 15.12 80 LEU A CA 1
ATOM 649 C C . LEU A 1 80 ? 16.140 -15.089 2.448 1.00 15.24 80 LEU A C 1
ATOM 650 O O . LEU A 1 80 ? 15.083 -15.462 1.849 1.00 15.33 80 LEU A O 1
ATOM 655 N N . PRO A 1 81 ? 17.271 -15.831 2.490 1.00 15.73 81 PRO A N 1
ATOM 656 C CA . PRO A 1 81 ? 17.318 -17.170 1.844 1.00 16.27 81 PRO A CA 1
ATOM 657 C C . PRO A 1 81 ? 16.248 -18.169 2.285 1.00 17.25 81 PRO A C 1
ATOM 658 O O . PRO A 1 81 ? 15.818 -19.013 1.478 1.00 17.28 81 PRO A O 1
ATOM 662 N N . ALA A 1 82 ? 15.843 -18.109 3.552 1.00 16.88 82 ALA A N 1
ATOM 663 C CA . ALA A 1 82 ? 14.801 -18.994 4.056 1.00 18.08 82 ALA A CA 1
ATOM 664 C C . ALA A 1 82 ? 13.398 -18.512 3.701 1.00 18.94 82 ALA A C 1
ATOM 665 O O . ALA A 1 82 ? 12.434 -19.208 3.964 1.00 20.12 82 ALA A O 1
ATOM 667 N N . LEU A 1 83 ? 13.271 -17.320 3.133 1.00 19.30 83 LEU A N 1
ATOM 668 C CA . LEU A 1 83 ? 11.979 -16.816 2.660 1.00 20.01 83 LEU A CA 1
ATOM 669 C C . LEU A 1 83 ? 12.193 -16.148 1.296 1.00 20.55 83 LEU A C 1
ATOM 670 O O . LEU A 1 83 ? 11.935 -14.928 1.116 1.00 20.17 83 LEU A O 1
ATOM 675 N N . PRO A 1 84 ? 12.703 -16.941 0.325 1.00 20.33 84 PRO A N 1
ATOM 676 C CA . PRO A 1 84 ? 13.302 -16.390 -0.897 1.00 20.88 84 PRO A CA 1
ATOM 677 C C . PRO A 1 84 ? 12.310 -15.730 -1.849 1.00 21.09 84 PRO A C 1
ATOM 678 O O . PRO A 1 84 ? 12.715 -14.940 -2.711 1.00 22.02 84 PRO A O 1
ATOM 682 N N . ASP A 1 85 ? 11.025 -16.036 -1.710 1.00 19.75 85 ASP A N 1
ATOM 683 C CA . ASP A 1 85 ? 10.069 -15.467 -2.643 1.00 20.71 85 ASP A CA 1
ATOM 684 C C . ASP A 1 85 ? 9.077 -14.495 -1.991 1.00 20.79 85 ASP A C 1
ATOM 685 O O . ASP A 1 85 ? 8.014 -14.211 -2.537 1.00 20.49 85 ASP A O 1
ATOM 690 N N . ASP A 1 86 ? 9.447 -13.946 -0.838 1.00 19.50 86 ASP A N 1
ATOM 691 C CA . ASP A 1 86 ? 8.666 -12.880 -0.234 1.00 18.61 86 ASP A CA 1
ATOM 692 C C . ASP A 1 86 ? 8.936 -11.602 -1.064 1.00 17.03 86 ASP A C 1
ATOM 693 O O . ASP A 1 86 ? 10.090 -11.204 -1.232 1.00 16.68 86 ASP A O 1
ATOM 698 N N . PRO A 1 87 ? 7.876 -11.000 -1.651 1.00 15.43 87 PRO A N 1
ATOM 699 C CA . PRO A 1 87 ? 8.110 -9.788 -2.466 1.00 14.97 87 PRO A CA 1
ATOM 700 C C . PRO A 1 87 ? 8.353 -8.509 -1.635 1.00 14.28 87 PRO A C 1
ATOM 701 O O . PRO A 1 87 ? 8.754 -7.474 -2.179 1.00 15.95 87 PRO A O 1
ATOM 705 N N . GLN A 1 88 ? 8.096 -8.572 -0.337 1.00 13.21 88 GLN A N 1
ATOM 706 C CA . GLN A 1 88 ? 8.198 -7.383 0.516 1.00 11.86 88 GLN A CA 1
ATOM 707 C C . GLN A 1 88 ? 9.652 -6.983 0.769 1.00 11.70 88 GLN A C 1
ATOM 708 O O . GLN A 1 88 ? 10.460 -7.776 1.258 1.00 12.76 88 GLN A O 1
ATOM 714 N N . ARG A 1 89 ? 9.955 -5.731 0.453 1.00 12.35 89 ARG A N 1
ATOM 715 C CA . ARG A 1 89 ? 11.345 -5.261 0.457 1.00 12.87 89 ARG A CA 1
ATOM 716 C C . ARG A 1 89 ? 11.728 -4.827 1.872 1.00 11.79 89 ARG A C 1
ATOM 717 O O . ARG A 1 89 ? 11.464 -3.712 2.266 1.00 9.81 89 ARG A O 1
ATOM 725 N N . ARG A 1 90 ? 12.363 -5.743 2.617 1.00 11.22 90 ARG A N 1
ATOM 726 C CA . ARG A 1 90 ? 12.549 -5.556 4.090 1.00 11.51 90 ARG A CA 1
ATOM 727 C C . ARG A 1 90 ? 13.942 -5.771 4.618 1.00 12.35 90 ARG A C 1
ATOM 728 O O . ARG A 1 90 ? 14.213 -5.408 5.762 1.00 12.35 90 ARG A O 1
ATOM 736 N N . VAL A 1 91 ? 14.821 -6.400 3.817 1.00 12.80 91 VAL A N 1
ATOM 737 C CA . VAL A 1 91 ? 16.180 -6.759 4.304 1.00 12.33 91 VAL A CA 1
ATOM 738 C C . VAL A 1 91 ? 17.206 -6.441 3.201 1.00 12.99 91 VAL A C 1
ATOM 739 O O . VAL A 1 91 ? 17.101 -6.921 2.056 1.00 11.60 91 VAL A O 1
ATOM 743 N N . ILE A 1 92 ? 18.184 -5.620 3.550 1.00 12.72 92 ILE A N 1
ATOM 744 C CA . ILE A 1 92 ? 19.327 -5.404 2.683 1.00 12.70 92 ILE A CA 1
ATOM 745 C C . ILE A 1 92 ? 20.566 -5.438 3.559 1.00 13.34 92 ILE A C 1
ATOM 746 O O . ILE A 1 92 ? 20.568 -4.915 4.680 1.00 13.03 92 ILE A O 1
ATOM 751 N N . ALA A 1 93 ? 21.617 -6.080 3.064 1.00 13.44 93 ALA A N 1
ATOM 752 C CA . ALA A 1 93 ? 22.882 -6.144 3.809 1.00 13.36 93 ALA A CA 1
ATOM 753 C C . ALA A 1 93 ? 24.055 -5.760 2.909 1.00 13.21 93 ALA A C 1
ATOM 754 O O . ALA A 1 93 ? 24.002 -5.930 1.697 1.00 12.92 93 ALA A O 1
ATOM 756 N N . ALA A 1 94 ? 25.125 -5.268 3.504 1.00 12.84 94 ALA A N 1
ATOM 757 C CA . ALA A 1 94 ? 26.313 -4.988 2.716 1.00 13.87 94 ALA A CA 1
ATOM 758 C C . ALA A 1 94 ? 27.445 -4.828 3.698 1.00 14.49 94 ALA A C 1
ATOM 759 O O . ALA A 1 94 ? 27.195 -4.598 4.869 1.00 15.11 94 ALA A O 1
ATOM 761 N N . THR A 1 95 ? 28.669 -4.983 3.203 1.00 14.64 95 THR A N 1
ATOM 762 C CA . THR A 1 95 ? 29.882 -4.827 4.003 1.00 15.99 95 THR A CA 1
ATOM 763 C C . THR A 1 95 ? 30.429 -3.454 3.661 1.00 16.47 95 THR A C 1
ATOM 764 O O . THR A 1 95 ? 30.751 -3.168 2.478 1.00 14.92 95 THR A O 1
ATOM 768 N N . VAL A 1 96 ? 30.502 -2.613 4.696 1.00 17.00 96 VAL A N 1
ATOM 769 C CA . VAL A 1 96 ? 30.830 -1.204 4.574 1.00 18.90 96 VAL A CA 1
ATOM 770 C C . VAL A 1 96 ? 31.986 -0.939 5.512 1.00 20.38 96 VAL A C 1
ATOM 771 O O . VAL A 1 96 ? 31.851 -1.142 6.728 1.00 21.13 96 VAL A O 1
ATOM 775 N N . SER A 1 97 ? 33.137 -0.518 4.974 1.00 21.24 97 SER A N 1
ATOM 776 C CA . SER A 1 97 ? 34.331 -0.296 5.833 1.00 23.06 97 SER A CA 1
ATOM 777 C C . SER A 1 97 ? 34.627 -1.491 6.735 1.00 21.98 97 SER A C 1
ATOM 778 O O . SER A 1 97 ? 34.919 -1.314 7.922 1.00 23.30 97 SER A O 1
ATOM 781 N N . GLY A 1 98 ? 34.524 -2.694 6.190 1.00 21.05 98 GLY A N 1
ATOM 782 C CA . GLY A 1 98 ? 34.787 -3.904 6.967 1.00 19.54 98 GLY A CA 1
ATOM 783 C C . GLY A 1 98 ? 33.747 -4.310 8.015 1.00 18.85 98 GLY A C 1
ATOM 784 O O . GLY A 1 98 ? 33.940 -5.300 8.711 1.00 18.30 98 GLY A O 1
ATOM 785 N N . VAL A 1 99 ? 32.635 -3.566 8.120 1.00 17.24 99 VAL A N 1
ATOM 786 C CA . VAL A 1 99 ? 31.559 -3.946 9.039 1.00 15.94 99 VAL A CA 1
ATOM 787 C C . VAL A 1 99 ? 30.397 -4.511 8.213 1.00 14.90 99 VAL A C 1
ATOM 788 O O . VAL A 1 99 ? 29.969 -3.869 7.244 1.00 14.46 99 VAL A O 1
ATOM 792 N N . ARG A 1 100 ? 29.891 -5.675 8.597 1.00 13.72 100 ARG A N 1
ATOM 793 C CA . ARG A 1 100 ? 28.718 -6.231 7.929 1.00 13.62 100 ARG A CA 1
ATOM 794 C C . ARG A 1 100 ? 27.499 -5.522 8.520 1.00 13.78 100 ARG A C 1
ATOM 795 O O . ARG A 1 100 ? 27.245 -5.628 9.732 1.00 13.50 100 ARG A O 1
ATOM 803 N N . VAL A 1 101 ? 26.740 -4.841 7.656 1.00 12.84 101 VAL A N 1
ATOM 804 C CA . VAL A 1 101 ? 25.587 -4.069 8.084 1.00 12.45 101 VAL A CA 1
ATOM 805 C C . VAL A 1 101 ? 24.349 -4.796 7.555 1.00 12.37 101 VAL A C 1
ATOM 806 O O . VAL A 1 101 ? 24.199 -4.978 6.376 1.00 11.89 101 VAL A O 1
ATOM 810 N N . ILE A 1 102 ? 23.475 -5.238 8.439 1.00 11.47 102 ILE A N 1
ATOM 811 C CA . ILE A 1 102 ? 22.200 -5.818 7.988 1.00 10.97 102 ILE A CA 1
ATOM 812 C C . ILE A 1 102 ? 21.053 -4.885 8.402 1.00 11.28 102 ILE A C 1
ATOM 813 O O . ILE A 1 102 ? 20.778 -4.768 9.586 1.00 10.83 102 ILE A O 1
ATOM 818 N N . ASN A 1 103 ? 20.386 -4.241 7.427 1.00 10.36 103 ASN A N 1
ATOM 819 C CA . ASN A 1 103 ? 19.309 -3.294 7.693 1.00 10.01 103 ASN A CA 1
ATOM 820 C C . ASN A 1 103 ? 17.960 -4.004 7.516 1.00 10.25 103 ASN A C 1
ATOM 821 O O . ASN A 1 103 ? 17.712 -4.622 6.480 1.00 9.57 103 ASN A O 1
ATOM 826 N N . VAL A 1 104 ? 17.086 -3.881 8.510 1.00 10.30 104 VAL A N 1
ATOM 827 C CA . VAL A 1 104 ? 15.790 -4.528 8.493 1.00 9.37 104 VAL A CA 1
ATOM 828 C C . VAL A 1 104 ? 14.647 -3.527 8.698 1.00 10.22 104 VAL A C 1
ATOM 829 O O . VAL A 1 104 ? 14.723 -2.625 9.533 1.00 10.10 104 VAL A O 1
ATOM 833 N N . TYR A 1 105 ? 13.596 -3.702 7.923 1.00 9.75 105 TYR A N 1
ATOM 834 C CA . TYR A 1 105 ? 12.320 -3.101 8.234 1.00 9.66 105 TYR A CA 1
ATOM 835 C C . TYR A 1 105 ? 11.406 -4.293 8.569 1.00 8.91 105 TYR A C 1
ATOM 836 O O . TYR A 1 105 ? 10.870 -4.948 7.657 1.00 8.88 105 TYR A O 1
ATOM 845 N N . CYS A 1 106 ? 11.291 -4.628 9.864 1.00 8.87 106 CYS A N 1
ATOM 846 C CA . CYS A 1 106 ? 10.661 -5.880 10.272 1.00 9.38 106 CYS A CA 1
ATOM 847 C C . CYS A 1 106 ? 9.155 -5.758 10.174 1.00 10.05 106 CYS A C 1
ATOM 848 O O . CYS A 1 106 ? 8.587 -4.648 10.289 1.00 10.52 106 CYS A O 1
ATOM 851 N N . VAL A 1 107 ? 8.515 -6.904 10.014 1.00 10.69 107 VAL A N 1
ATOM 852 C CA . VAL A 1 107 ? 7.051 -6.956 9.920 1.00 11.78 107 VAL A CA 1
ATOM 853 C C . VAL A 1 107 ? 6.373 -6.313 11.139 1.00 11.53 107 VAL A C 1
ATOM 854 O O . VAL A 1 107 ? 6.626 -6.698 12.284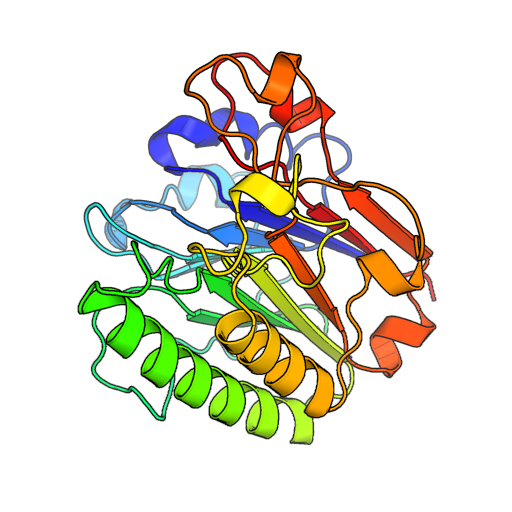 1.00 11.72 107 VAL A O 1
ATOM 858 N N . ASN A 1 108 ? 5.478 -5.364 10.879 1.00 10.92 108 ASN A N 1
ATOM 859 C CA . ASN A 1 108 ? 4.697 -4.755 11.934 1.00 10.81 108 ASN A CA 1
ATOM 860 C C . ASN A 1 108 ? 3.872 -5.799 12.691 1.00 10.99 108 ASN A C 1
ATOM 861 O O . ASN A 1 108 ? 4.003 -5.927 13.917 1.00 10.71 108 ASN A O 1
ATOM 866 N N . GLY A 1 109 ? 3.025 -6.541 11.965 1.00 11.65 109 GLY A N 1
ATOM 867 C CA . GLY A 1 109 ? 2.252 -7.625 12.570 1.00 11.47 109 GLY A CA 1
ATOM 868 C C . GLY A 1 109 ? 0.793 -7.265 12.755 1.00 11.73 109 GLY A C 1
ATOM 869 O O . GLY A 1 109 ? -0.037 -8.156 12.805 1.00 11.82 109 GLY A O 1
ATOM 870 N N . GLU A 1 110 ? 0.515 -5.966 12.884 1.00 12.52 110 GLU A N 1
ATOM 871 C CA . GLU A 1 110 ? -0.841 -5.383 12.941 1.00 13.73 110 GLU A CA 1
ATOM 872 C C . GLU A 1 110 ? -1.551 -5.591 14.265 1.00 12.71 110 GLU A C 1
ATOM 873 O O . GLU A 1 110 ? -1.883 -4.625 14.949 1.00 12.75 110 GLU A O 1
ATOM 879 N N . ALA A 1 111 ? -1.805 -6.852 14.605 1.00 13.13 111 ALA A N 1
ATOM 880 C CA . ALA A 1 111 ? -2.551 -7.236 15.828 1.00 11.76 111 ALA A CA 1
ATOM 881 C C . ALA A 1 111 ? -2.234 -8.713 16.042 1.00 11.73 111 ALA A C 1
ATOM 882 O O . ALA A 1 111 ? -1.919 -9.429 15.079 1.00 12.04 111 ALA A O 1
ATOM 884 N N . LEU A 1 112 ? -2.282 -9.166 17.294 1.00 11.25 112 LEU A N 1
ATOM 885 C CA . LEU A 1 112 ? -1.932 -10.562 17.569 1.00 12.61 112 LEU A CA 1
ATOM 886 C C . LEU A 1 112 ? -2.859 -11.544 16.878 1.00 13.04 112 LEU A C 1
ATOM 887 O O . LEU A 1 112 ? -2.448 -12.650 16.597 1.00 12.64 112 LEU A O 1
ATOM 892 N N . ASP A 1 113 ? -4.088 -11.117 16.555 1.00 14.41 113 ASP A N 1
ATOM 893 C CA . ASP A 1 113 ? -5.039 -12.022 15.849 1.00 15.62 113 ASP A CA 1
ATOM 894 C C . ASP A 1 113 ? -5.087 -11.789 14.329 1.00 16.51 113 ASP A C 1
ATOM 895 O O . ASP A 1 113 ? -5.919 -12.382 13.616 1.00 16.49 113 ASP A O 1
ATOM 900 N N . SER A 1 114 ? -4.170 -10.962 13.819 1.00 15.61 114 SER A N 1
ATOM 901 C CA . SER A 1 114 ? -4.063 -10.743 12.374 1.00 16.17 114 SER A CA 1
ATOM 902 C C . SER A 1 114 ? -3.274 -11.862 11.697 1.00 16.06 114 SER A C 1
ATOM 903 O O . SER A 1 114 ? -2.309 -12.390 12.279 1.00 16.96 114 SER A O 1
ATOM 906 N N . PRO A 1 115 ? -3.646 -12.197 10.446 1.00 16.42 115 PRO A N 1
ATOM 907 C CA . PRO A 1 115 ? -2.829 -13.079 9.636 1.00 15.94 115 PRO A CA 1
ATOM 908 C C . PRO A 1 115 ? -1.416 -12.512 9.440 1.00 15.85 115 PRO A C 1
ATOM 909 O O . PRO A 1 115 ? -0.475 -13.259 9.207 1.00 15.41 115 PRO A O 1
ATOM 913 N N . LYS A 1 116 ? -1.287 -11.190 9.497 1.00 15.88 116 LYS A N 1
ATOM 914 C CA . LYS A 1 116 ? 0.040 -10.543 9.409 1.00 15.65 116 LYS A CA 1
ATOM 915 C C . LYS A 1 116 ? 0.940 -10.859 10.602 1.00 14.39 116 LYS A C 1
ATOM 916 O O . LYS A 1 116 ? 2.139 -10.751 10.503 1.00 15.35 116 LYS A O 1
ATOM 922 N N . PHE A 1 117 ? 0.364 -11.281 11.723 1.00 13.96 117 PHE A N 1
ATOM 923 C CA . PHE A 1 117 ? 1.155 -11.716 12.866 1.00 13.21 117 PHE A CA 1
ATOM 924 C C . PHE A 1 117 ? 1.792 -13.102 12.632 1.00 13.66 117 PHE A C 1
ATOM 925 O O . PHE A 1 117 ? 2.882 -13.396 13.162 1.00 12.59 117 PHE A O 1
ATOM 933 N N . LYS A 1 118 ? 1.101 -13.977 11.870 1.00 14.46 118 LYS A N 1
ATOM 934 C CA . LYS A 1 118 ? 1.713 -15.252 11.477 1.00 14.85 118 LYS A CA 1
ATOM 935 C C . LYS A 1 118 ? 2.862 -14.978 10.498 1.00 14.09 118 LYS A C 1
ATOM 936 O O . LYS A 1 118 ? 3.911 -15.630 10.579 1.00 14.29 118 LYS A O 1
ATOM 942 N N . TYR A 1 119 ? 2.636 -14.043 9.570 1.00 13.09 119 TYR A N 1
ATOM 943 C CA . TYR A 1 119 ? 3.700 -13.562 8.672 1.00 12.83 119 TYR A CA 1
ATOM 944 C C . TYR A 1 119 ? 4.865 -13.077 9.517 1.00 12.09 119 TYR A C 1
ATOM 945 O O . TYR A 1 119 ? 5.989 -13.502 9.298 1.00 13.09 119 TYR A O 1
ATOM 954 N N . LYS A 1 120 ? 4.601 -12.223 10.507 1.00 12.10 120 LYS A N 1
ATOM 955 C CA . LYS A 1 120 ? 5.664 -11.717 11.376 1.00 11.00 120 LYS A CA 1
ATOM 956 C C . LYS A 1 120 ? 6.493 -12.857 11.976 1.00 11.45 120 LYS A C 1
ATOM 957 O O . LYS A 1 120 ? 7.726 -12.789 11.991 1.00 10.78 120 LYS A O 1
ATOM 963 N N . GLU A 1 121 ? 5.813 -13.887 12.503 1.00 12.08 121 GLU A N 1
ATOM 964 C CA . GLU A 1 121 ? 6.500 -15.032 13.120 1.00 13.59 121 GLU A CA 1
ATOM 965 C C . GLU A 1 121 ? 7.410 -15.723 12.118 1.00 13.78 121 GLU A C 1
ATOM 966 O O . GLU A 1 121 ? 8.556 -16.006 12.419 1.00 13.66 121 GLU A O 1
ATOM 972 N N . GLN A 1 122 ? 6.895 -16.005 10.920 1.00 13.99 122 GLN A N 1
ATOM 973 C CA . GLN A 1 122 ? 7.677 -16.791 9.949 1.00 14.72 122 GLN A CA 1
ATOM 974 C C . GLN A 1 122 ? 8.856 -15.950 9.446 1.00 13.97 122 GLN A C 1
ATOM 975 O O . GLN A 1 122 ? 9.941 -16.480 9.159 1.00 14.14 122 GLN A O 1
ATOM 981 N N . TRP A 1 123 ? 8.610 -14.654 9.291 1.00 12.83 123 TRP A N 1
ATOM 982 C CA . TRP A 1 123 ? 9.593 -13.705 8.778 1.00 12.45 123 TRP A CA 1
ATOM 983 C C . TRP A 1 123 ? 10.748 -13.579 9.805 1.00 12.83 123 TRP A C 1
ATOM 984 O O . TRP A 1 123 ? 11.931 -13.637 9.455 1.00 10.99 123 TRP A O 1
ATOM 995 N N . PHE A 1 124 ? 10.416 -13.414 11.082 1.00 12.04 124 PHE A N 1
ATOM 996 C CA . PHE A 1 124 ? 11.482 -13.381 12.099 1.00 11.94 124 PHE A CA 1
ATOM 997 C C . PHE A 1 124 ? 12.321 -14.670 12.182 1.00 12.62 124 PHE A C 1
ATOM 998 O O . PHE A 1 124 ? 13.549 -14.618 12.444 1.00 13.09 124 PHE A O 1
ATOM 1006 N N . ALA A 1 125 ? 11.663 -15.817 11.983 1.00 12.31 125 ALA A N 1
ATOM 1007 C CA . ALA A 1 125 ? 12.354 -17.108 11.980 1.00 13.68 125 ALA A CA 1
ATOM 1008 C C . ALA A 1 125 ? 13.351 -17.097 10.836 1.00 12.43 125 ALA A C 1
ATOM 1009 O O . ALA A 1 125 ? 14.496 -17.565 10.980 1.00 13.23 125 ALA A O 1
ATOM 1011 N N . ALA A 1 126 ? 12.910 -16.591 9.685 1.00 12.67 126 ALA A N 1
ATOM 1012 C CA . ALA A 1 126 ? 13.791 -16.531 8.508 1.00 12.72 126 ALA A CA 1
ATOM 1013 C C . ALA A 1 126 ? 14.942 -15.536 8.743 1.00 13.22 126 ALA A C 1
ATOM 1014 O O . ALA A 1 126 ? 16.081 -15.772 8.340 1.00 13.82 126 ALA A O 1
ATOM 1016 N N . LEU A 1 127 ? 14.649 -14.423 9.397 1.00 13.68 127 LEU A N 1
ATOM 1017 C CA . LEU A 1 127 ? 15.704 -13.465 9.684 1.00 13.01 127 LEU A CA 1
ATOM 1018 C C . LEU A 1 127 ? 16.769 -14.076 10.601 1.00 13.60 127 LEU A C 1
ATOM 1019 O O . LEU A 1 127 ? 17.958 -13.892 10.383 1.00 13.52 127 LEU A O 1
ATOM 1024 N N . THR A 1 128 ? 16.324 -14.764 11.643 1.00 13.30 128 THR A N 1
ATOM 1025 C CA . THR A 1 128 ? 17.235 -15.383 12.614 1.00 14.65 128 THR A CA 1
ATOM 1026 C C . THR A 1 128 ? 18.241 -16.306 11.902 1.00 14.25 128 THR A C 1
ATOM 1027 O O . THR A 1 128 ? 19.448 -16.290 12.188 1.00 14.56 128 THR A O 1
ATOM 1031 N N . GLU A 1 129 ? 17.732 -17.079 10.959 1.00 15.31 129 GLU A N 1
ATOM 1032 C CA . GLU A 1 129 ? 18.563 -18.025 10.195 1.00 16.61 129 GLU A CA 1
ATOM 1033 C C . GLU A 1 129 ? 19.621 -17.282 9.362 1.00 14.47 129 GLU A C 1
ATOM 1034 O O . GLU A 1 129 ? 20.799 -17.646 9.319 1.00 15.35 129 GLU A O 1
ATOM 1040 N N . PHE A 1 130 ? 19.211 -16.225 8.701 1.00 13.66 130 PHE A N 1
ATOM 1041 C CA . PHE A 1 130 ? 20.138 -15.472 7.870 1.00 12.71 130 PHE A CA 1
ATOM 1042 C C . PHE A 1 130 ? 21.211 -14.822 8.729 1.00 13.41 130 PHE A C 1
ATOM 1043 O O . PHE A 1 130 ? 22.411 -14.905 8.413 1.00 13.75 130 PHE A O 1
ATOM 1051 N N . VAL A 1 131 ? 20.771 -14.148 9.792 1.00 12.28 131 VAL A N 1
ATOM 1052 C CA . VAL A 1 131 ? 21.706 -13.442 10.704 1.00 11.74 131 VAL A CA 1
ATOM 1053 C C . VAL A 1 131 ? 22.691 -14.452 11.326 1.00 11.81 131 VAL A C 1
ATOM 1054 O O . VAL A 1 131 ? 23.914 -14.215 11.348 1.00 11.53 131 VAL A O 1
ATOM 1058 N N . ARG A 1 132 ? 22.190 -15.582 11.808 1.00 12.44 132 ARG A N 1
ATOM 1059 C CA . ARG A 1 132 ? 23.068 -16.627 12.379 1.00 13.62 132 ARG A CA 1
ATOM 1060 C C . ARG 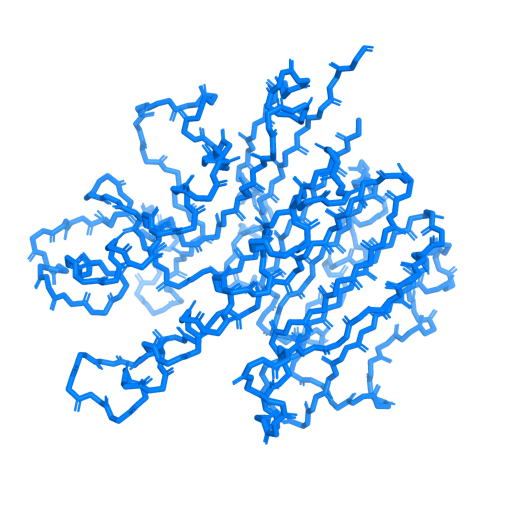A 1 132 ? 24.233 -17.037 11.402 1.00 14.67 132 ARG A C 1
ATOM 1061 O O . ARG A 1 132 ? 25.425 -17.180 11.791 1.00 15.58 132 ARG A O 1
ATOM 1069 N N . ASP A 1 133 ? 23.865 -17.222 10.142 1.00 14.63 133 ASP A N 1
ATOM 1070 C CA . ASP A 1 133 ? 24.794 -17.589 9.090 1.00 15.25 133 ASP A CA 1
ATOM 1071 C C . ASP A 1 133 ? 25.780 -16.465 8.810 1.00 15.85 133 ASP A C 1
ATOM 1072 O O . ASP A 1 133 ? 27.015 -16.705 8.718 1.00 16.53 133 ASP A O 1
ATOM 1077 N N . GLU A 1 134 ? 25.261 -15.239 8.708 1.00 14.23 134 GLU A N 1
ATOM 1078 C CA . GLU A 1 134 ? 26.100 -14.069 8.447 1.00 15.03 134 GLU A CA 1
ATOM 1079 C C . GLU A 1 134 ? 27.134 -13.885 9.553 1.00 15.37 134 GLU A C 1
ATOM 1080 O O . GLU A 1 134 ? 28.295 -13.574 9.275 1.00 14.89 134 GLU A O 1
ATOM 1086 N N . MET A 1 135 ? 26.720 -14.107 10.800 1.00 14.57 135 MET A N 1
ATOM 1087 C CA . MET A 1 135 ? 27.635 -13.974 11.933 1.00 15.60 135 MET A CA 1
ATOM 1088 C C . MET A 1 135 ? 28.844 -14.950 11.973 1.00 15.85 135 MET A C 1
ATOM 1089 O O . MET A 1 135 ? 29.849 -14.645 12.602 1.00 15.96 135 MET A O 1
ATOM 1094 N N . THR A 1 136 ? 28.745 -16.110 11.311 1.00 16.58 136 THR A N 1
ATOM 1095 C CA . THR A 1 136 ? 29.902 -17.045 11.236 1.00 17.33 136 THR A CA 1
ATOM 1096 C C . THR A 1 136 ? 31.083 -16.482 10.430 1.00 17.97 136 THR A C 1
ATOM 1097 O O . THR A 1 136 ? 32.166 -17.060 10.433 1.00 18.38 136 THR A O 1
ATOM 1101 N N . ARG A 1 137 ? 30.860 -15.402 9.697 1.00 18.08 137 ARG A N 1
ATOM 1102 C CA . ARG A 1 137 ? 31.868 -14.915 8.765 1.00 18.40 137 ARG A CA 1
ATOM 1103 C C . ARG A 1 137 ? 32.347 -13.512 9.058 1.00 18.77 137 ARG A C 1
ATOM 1104 O O . ARG A 1 137 ? 33.424 -13.129 8.612 1.00 19.51 137 ARG A O 1
ATOM 1112 N N . HIS A 1 138 ? 31.549 -12.739 9.791 1.00 18.48 138 HIS A N 1
ATOM 1113 C CA . HIS A 1 138 ? 31.867 -11.331 10.039 1.00 16.89 138 HIS A CA 1
ATOM 1114 C C . HIS A 1 138 ? 31.914 -11.046 11.520 1.00 16.76 138 HIS A C 1
ATOM 1115 O O . HIS A 1 138 ? 30.866 -10.952 12.179 1.00 17.34 138 HIS A O 1
ATOM 1122 N N . GLY A 1 139 ? 33.123 -10.848 12.040 1.00 16.49 139 GLY A N 1
ATOM 1123 C CA . GLY A 1 139 ? 33.323 -10.524 13.476 1.00 15.65 139 GLY A CA 1
ATOM 1124 C C . GLY A 1 139 ? 32.781 -9.126 13.785 1.00 15.29 139 GLY A C 1
ATOM 1125 O O . GLY A 1 139 ? 32.324 -8.840 14.903 1.00 15.02 139 GLY A O 1
ATOM 1126 N N . LYS A 1 140 ? 32.819 -8.241 12.792 1.00 14.57 140 LYS A N 1
ATOM 1127 C CA . LYS A 1 140 ? 32.207 -6.942 13.016 1.00 14.23 140 LYS A CA 1
ATOM 1128 C C . LYS A 1 140 ? 30.857 -6.985 12.289 1.00 13.51 140 LYS A C 1
ATOM 1129 O O . LYS A 1 140 ? 30.803 -7.000 11.073 1.00 12.34 140 LYS A O 1
ATOM 1135 N N . LEU A 1 141 ? 29.771 -7.080 13.048 1.00 12.34 141 LEU A N 1
ATOM 1136 C CA . LEU A 1 141 ? 28.459 -7.172 12.404 1.00 11.99 141 LEU A CA 1
ATOM 1137 C C . LEU A 1 141 ? 27.453 -6.323 13.162 1.00 11.73 141 LEU A C 1
ATOM 1138 O O . LEU A 1 141 ? 27.471 -6.298 14.383 1.00 11.80 141 LEU A O 1
ATOM 1143 N N . VAL A 1 142 ? 26.621 -5.593 12.413 1.00 10.81 142 VAL A N 1
ATOM 1144 C CA . VAL A 1 142 ? 25.558 -4.746 13.001 1.00 11.37 142 VAL A CA 1
ATOM 1145 C C . VAL A 1 142 ? 24.237 -5.093 12.358 1.00 11.34 142 VAL A C 1
ATOM 1146 O O . VAL A 1 142 ? 24.072 -4.960 11.146 1.00 11.18 142 VAL A O 1
ATOM 1150 N N . LEU A 1 143 ? 23.288 -5.541 13.171 1.00 10.41 143 LEU A N 1
ATOM 1151 C CA . LEU A 1 143 ? 21.923 -5.792 12.707 1.00 9.98 143 LEU A CA 1
ATOM 1152 C C . LEU A 1 143 ? 21.042 -4.695 13.275 1.00 10.42 143 LEU A C 1
ATOM 1153 O O . LEU A 1 143 ? 20.879 -4.609 14.500 1.00 10.50 143 LEU A O 1
ATOM 1158 N N . LEU A 1 144 ? 20.489 -3.838 12.415 1.00 9.61 144 LEU A N 1
ATOM 1159 C CA . LEU A 1 144 ? 19.775 -2.650 12.919 1.00 9.61 144 LEU A CA 1
ATOM 1160 C C . LEU A 1 144 ? 18.580 -2.300 12.076 1.00 9.92 144 LEU A C 1
ATOM 1161 O O . LEU A 1 144 ? 18.465 -2.744 10.925 1.00 11.39 144 LEU A O 1
ATOM 1166 N N . GLY A 1 145 ? 17.663 -1.514 12.643 1.00 10.13 145 GLY A N 1
ATOM 1167 C CA . GLY A 1 145 ? 16.475 -1.138 11.888 1.00 9.67 145 GLY A CA 1
ATOM 1168 C C . GLY A 1 145 ? 15.271 -1.002 12.797 1.00 9.54 145 GLY A C 1
ATOM 1169 O O . GLY A 1 145 ? 15.403 -0.810 14.011 1.00 8.09 145 GLY A O 1
ATOM 1170 N N . ASP A 1 146 ? 14.096 -1.037 12.172 1.00 8.22 146 ASP A N 1
ATOM 1171 C CA . ASP A 1 146 ? 12.840 -0.950 12.878 1.00 8.10 146 ASP A CA 1
ATOM 1172 C C . ASP A 1 146 ? 12.430 -2.381 13.083 1.00 8.28 146 ASP A C 1
ATOM 1173 O O . ASP A 1 146 ? 12.119 -3.087 12.120 1.00 8.82 146 ASP A O 1
ATOM 1178 N N . PHE A 1 147 ? 12.475 -2.834 14.340 1.00 8.00 147 PHE A N 1
ATOM 1179 C CA . PHE A 1 147 ? 12.174 -4.213 14.659 1.00 8.38 147 PHE A CA 1
ATOM 1180 C C . PHE A 1 147 ? 10.690 -4.355 14.969 1.00 9.22 147 PHE A C 1
ATOM 1181 O O . PHE A 1 147 ? 10.201 -5.462 14.967 1.00 9.35 147 PHE A O 1
ATOM 1189 N N . ASN A 1 148 ? 9.981 -3.239 15.181 1.00 9.69 148 ASN A N 1
ATOM 1190 C CA . ASN A 1 148 ? 8.554 -3.312 15.526 1.00 11.16 148 ASN A CA 1
ATOM 1191 C C . ASN A 1 148 ? 8.308 -4.212 16.728 1.00 10.86 148 ASN A C 1
ATOM 1192 O O . ASN A 1 148 ? 7.263 -4.818 16.856 1.00 9.41 148 ASN A O 1
ATOM 1197 N N . ILE A 1 149 ? 9.305 -4.258 17.616 1.00 11.40 149 ILE A N 1
ATOM 1198 C CA . ILE A 1 149 ? 9.217 -4.987 18.875 1.00 10.26 149 ILE A CA 1
ATOM 1199 C C . ILE A 1 149 ? 9.916 -4.129 19.934 1.00 10.81 149 ILE A C 1
ATOM 1200 O O . ILE A 1 149 ? 11.073 -3.642 19.747 1.00 9.95 149 ILE A O 1
ATOM 1205 N N . ALA A 1 150 ? 9.198 -3.973 21.047 1.00 10.93 150 ALA A N 1
ATOM 1206 C CA . ALA A 1 150 ? 9.644 -3.256 22.229 1.00 10.61 150 ALA A CA 1
ATOM 1207 C C . ALA A 1 150 ? 10.113 -4.307 23.243 1.00 10.59 150 ALA A C 1
ATOM 1208 O O . ALA A 1 150 ? 9.305 -5.054 23.794 1.00 12.42 150 ALA A O 1
ATOM 1210 N N . PRO A 1 151 ? 11.431 -4.415 23.446 1.00 11.06 151 PRO A N 1
ATOM 1211 C CA . PRO A 1 151 ? 11.968 -5.578 24.168 1.00 11.43 151 PRO A CA 1
ATOM 1212 C C . PRO A 1 151 ? 11.469 -5.847 25.593 1.00 11.81 151 PRO A C 1
ATOM 1213 O O . PRO A 1 151 ? 11.381 -7.019 25.970 1.00 11.74 151 PRO A O 1
ATOM 1217 N N . ALA A 1 152 ? 11.175 -4.807 26.376 1.00 11.84 152 ALA A N 1
ATOM 1218 C CA . ALA A 1 152 ? 10.694 -5.007 27.774 1.00 12.41 152 ALA A CA 1
ATOM 1219 C C . ALA A 1 152 ? 9.708 -3.906 28.124 1.00 12.43 152 ALA A C 1
ATOM 1220 O O . ALA A 1 152 ? 9.512 -2.979 27.321 1.00 13.49 152 ALA A O 1
ATOM 1222 N N . ASP A 1 153 ? 9.076 -3.952 29.300 1.00 11.46 153 ASP A N 1
ATOM 1223 C CA . ASP A 1 153 ? 8.045 -2.917 29.595 1.00 12.57 153 ASP A CA 1
ATOM 1224 C C . ASP A 1 153 ? 8.564 -1.475 29.717 1.00 11.32 153 ASP A C 1
ATOM 1225 O O . ASP A 1 153 ? 7.832 -0.532 29.470 1.00 12.91 153 ASP A O 1
ATOM 1230 N N . ALA A 1 154 ? 9.839 -1.291 30.039 1.00 11.39 154 ALA A N 1
ATOM 1231 C CA . ALA A 1 154 ? 10.427 0.060 30.003 1.00 11.40 154 ALA A CA 1
ATOM 1232 C C . ALA A 1 154 ? 10.375 0.694 28.593 1.00 11.43 154 ALA A C 1
ATOM 1233 O O . ALA A 1 154 ? 10.546 1.912 28.447 1.00 11.70 154 ALA A O 1
ATOM 1235 N N . ASP A 1 155 ? 10.130 -0.136 27.577 1.00 11.41 155 ASP A N 1
ATOM 1236 C CA . ASP A 1 155 ? 10.109 0.252 26.150 1.00 12.00 155 ASP A CA 1
ATOM 1237 C C . ASP A 1 155 ? 8.697 0.499 25.617 1.00 12.09 155 ASP A C 1
ATOM 1238 O O . ASP A 1 155 ? 8.519 0.796 24.457 1.00 11.32 155 ASP A O 1
ATOM 1243 N N A CYS A 1 156 ? 7.680 0.315 26.463 0.50 11.46 156 CYS A N 1
ATOM 1244 N N B CYS A 1 156 ? 7.729 0.370 26.513 0.50 13.04 156 CYS A N 1
ATOM 1245 C CA A CYS A 1 156 ? 6.272 0.588 26.087 0.50 11.76 156 CYS A CA 1
ATOM 1246 C CA B CYS A 1 156 ? 6.328 0.587 26.218 0.50 15.12 156 CYS A CA 1
ATOM 1247 C C A CYS A 1 156 ? 5.667 1.553 27.121 0.50 12.96 156 CYS A C 1
ATOM 1248 C C B CYS A 1 156 ? 5.841 1.658 27.201 0.50 14.66 156 CYS A C 1
ATOM 1249 O O A CYS A 1 156 ? 5.568 1.183 28.289 0.50 12.27 156 CYS A O 1
ATOM 1250 O O B CYS A 1 156 ? 5.996 1.477 28.408 0.50 14.02 156 CYS A O 1
ATOM 1255 N N . TYR A 1 157 ? 5.301 2.780 26.713 1.00 13.93 157 TYR A N 1
ATOM 1256 C CA . TYR A 1 157 ? 4.735 3.790 27.657 1.00 16.01 157 TYR A CA 1
ATOM 1257 C C . TYR A 1 157 ? 3.462 3.190 28.244 1.00 17.40 157 TYR A C 1
ATOM 1258 O O . TYR A 1 157 ? 2.729 2.462 27.562 1.00 19.04 157 TYR A O 1
ATOM 1267 N N . ASP A 1 158 ? 3.164 3.468 29.494 1.00 19.61 158 ASP A N 1
ATOM 1268 C CA . ASP A 1 158 ? 1.929 2.873 30.067 1.00 21.51 158 ASP A CA 1
ATOM 1269 C C . ASP A 1 158 ? 1.812 1.342 29.718 1.00 21.05 158 ASP A C 1
ATOM 1270 O O . ASP A 1 158 ? 0.905 0.933 29.010 1.00 22.59 158 ASP A O 1
ATOM 1275 N N . PRO A 1 159 ? 2.759 0.495 30.194 1.00 20.93 159 PRO A N 1
ATOM 1276 C CA . PRO A 1 159 ? 2.834 -0.919 29.787 1.00 20.91 159 PRO A CA 1
ATOM 1277 C C . PRO A 1 159 ? 1.580 -1.748 30.032 1.00 21.27 159 PRO A C 1
ATOM 1278 O O . PRO A 1 159 ? 1.293 -2.698 29.280 1.00 21.42 159 PRO A O 1
ATOM 1282 N N . GLU A 1 160 ? 0.802 -1.392 31.060 1.00 21.48 160 GLU A N 1
ATOM 1283 C CA . GLU A 1 160 ? -0.484 -2.066 31.288 1.00 21.62 160 GLU A CA 1
ATOM 1284 C C . GLU A 1 160 ? -1.445 -1.975 30.078 1.00 21.77 160 GLU A C 1
ATOM 1285 O O . GLU A 1 160 ? -2.188 -2.924 29.791 1.00 22.01 160 GLU A O 1
ATOM 1291 N N . LYS A 1 161 ? -1.428 -0.852 29.360 1.00 21.18 161 LYS A N 1
ATOM 1292 C CA . LYS A 1 161 ? -2.293 -0.679 28.173 1.00 21.12 161 LYS A CA 1
ATOM 1293 C C . LYS A 1 161 ? -1.872 -1.560 26.987 1.00 20.19 161 LYS A C 1
ATOM 1294 O O . LYS A 1 161 ? -2.673 -1.804 26.064 1.00 19.93 161 LYS A O 1
ATOM 1297 N N . TRP A 1 162 ? -0.605 -1.976 26.985 1.00 17.75 162 TRP A N 1
ATOM 1298 C CA . TRP A 1 162 ? -0.018 -2.724 25.876 1.00 17.45 162 TRP A CA 1
ATOM 1299 C C . TRP A 1 162 ? 0.167 -4.202 26.241 1.00 17.19 162 TRP A C 1
ATOM 1300 O O . TRP A 1 162 ? 0.908 -4.929 25.541 1.00 15.68 162 TRP A O 1
ATOM 1311 N N . HIS A 1 163 ? -0.461 -4.636 27.346 1.00 16.46 163 HIS A N 1
ATOM 1312 C CA . HIS A 1 163 ? -0.237 -6.001 27.866 1.00 16.23 163 HIS A CA 1
ATOM 1313 C C . HIS A 1 163 ? -0.662 -7.055 26.826 1.00 15.13 163 HIS A C 1
ATOM 1314 O O . HIS A 1 163 ? -1.848 -7.173 26.498 1.00 14.64 163 HIS A O 1
ATOM 1321 N N . GLU A 1 164 ? 0.312 -7.801 26.293 1.00 14.07 164 GLU A N 1
ATOM 1322 C CA . GLU A 1 164 ? 0.055 -8.729 25.182 1.00 14.11 164 GLU A CA 1
ATOM 1323 C C . GLU A 1 164 ? -0.649 -8.059 24.006 1.00 14.67 164 GLU A C 1
ATOM 1324 O O . GLU A 1 164 ? -1.525 -8.666 23.377 1.00 15.21 164 GLU A O 1
ATOM 1330 N N . LYS A 1 165 ? -0.255 -6.816 23.706 1.00 13.80 165 LYS A N 1
ATOM 1331 C CA . LYS A 1 165 ? -0.696 -6.150 22.478 1.00 14.57 165 LYS A CA 1
ATOM 1332 C C . LYS A 1 165 ? 0.487 -6.016 21.540 1.00 13.87 165 LYS A C 1
ATOM 1333 O O . LYS A 1 165 ? 1.658 -6.194 21.963 1.00 12.92 165 LYS A O 1
ATOM 1339 N N . ILE A 1 166 ? 0.184 -5.729 20.273 1.00 13.28 166 ILE A N 1
ATOM 1340 C CA . ILE A 1 166 ? 1.194 -5.657 19.208 1.00 12.93 166 ILE A CA 1
ATOM 1341 C C . ILE A 1 166 ? 2.406 -4.818 19.688 1.00 12.83 166 ILE A C 1
ATOM 1342 O O . ILE A 1 166 ? 2.254 -3.836 20.422 1.00 12.64 166 ILE A O 1
ATOM 1347 N N . HIS A 1 167 ? 3.598 -5.241 19.288 1.00 12.34 167 HIS A N 1
ATOM 1348 C CA . HIS A 1 167 ? 4.883 -4.641 19.657 1.00 11.64 167 HIS A CA 1
ATOM 1349 C C . HIS A 1 167 ? 5.419 -5.016 21.023 1.00 11.79 167 HIS A C 1
ATOM 1350 O O . HIS A 1 167 ? 6.633 -5.082 21.195 1.00 11.29 167 HIS A O 1
ATOM 1357 N N A CYS A 1 168 ? 4.520 -5.241 21.982 0.50 11.40 168 CYS A N 1
ATOM 1358 N N B CYS A 1 168 ? 4.535 -5.259 21.991 0.50 11.48 168 CYS A N 1
ATOM 1359 C CA A CYS A 1 168 ? 4.903 -5.462 23.380 0.50 11.21 168 CYS A CA 1
ATOM 1360 C CA B CYS A 1 168 ? 4.949 -5.488 23.385 0.50 11.34 168 CYS A CA 1
ATOM 1361 C C A CYS A 1 168 ? 4.527 -6.836 23.960 0.50 11.23 168 CYS A C 1
ATOM 1362 C C B CYS A 1 168 ? 4.699 -6.906 23.934 0.50 11.32 168 CYS A C 1
ATOM 1363 O O A CYS A 1 168 ? 4.556 -7.018 25.189 0.50 10.45 168 CYS A O 1
ATOM 1364 O O B CYS A 1 168 ? 4.982 -7.196 25.108 0.50 10.75 168 CYS A O 1
ATOM 1369 N N . SER A 1 169 ? 4.158 -7.783 23.103 1.00 11.11 169 SER A N 1
ATOM 1370 C CA . SER A 1 169 ? 3.756 -9.120 23.575 1.00 11.58 169 SER A CA 1
ATOM 1371 C C . SER A 1 169 ? 4.938 -9.992 23.987 1.00 12.08 169 SER A C 1
ATOM 1372 O O . SER A 1 169 ? 6.085 -9.833 23.504 1.00 12.25 169 SER A O 1
ATOM 1375 N N . SER A 1 170 ? 4.660 -10.911 24.896 1.00 12.81 170 SER A N 1
ATOM 1376 C CA . SER A 1 170 ? 5.645 -11.894 25.353 1.00 14.47 170 SER A CA 1
ATOM 1377 C C . SER A 1 170 ? 6.246 -12.693 24.192 1.00 13.74 170 SER A C 1
ATOM 1378 O O . SER A 1 170 ? 7.481 -12.906 24.120 1.00 13.26 170 SER A O 1
ATOM 1381 N N . VAL A 1 171 ? 5.416 -13.101 23.245 1.00 12.09 171 VAL A N 1
ATOM 1382 C CA . VAL A 1 171 ? 5.972 -13.883 22.129 1.00 12.75 171 VAL A CA 1
ATOM 1383 C C . VAL A 1 171 ? 6.884 -13.045 21.209 1.00 11.63 171 VAL A C 1
ATOM 1384 O O . VAL A 1 171 ? 7.941 -13.514 20.793 1.00 12.55 171 VAL A O 1
ATOM 1388 N N . GLU A 1 172 ? 6.471 -11.822 20.894 1.00 11.69 172 GLU A N 1
ATOM 1389 C CA . GLU A 1 172 ? 7.332 -10.902 20.120 1.00 11.71 172 GLU A CA 1
ATOM 1390 C C . GLU A 1 172 ? 8.636 -10.682 20.851 1.00 11.70 172 GLU A C 1
ATOM 1391 O O . GLU A 1 172 ? 9.724 -10.685 20.241 1.00 11.50 172 GLU A O 1
ATOM 1397 N N . ARG A 1 173 ? 8.554 -10.532 22.173 1.00 11.22 173 ARG A N 1
ATOM 1398 C CA . ARG A 1 173 ? 9.784 -10.342 22.953 1.00 11.62 173 ARG A CA 1
ATOM 1399 C C . ARG A 1 173 ? 10.693 -11.573 22.880 1.00 12.66 173 ARG A C 1
ATOM 1400 O O . ARG A 1 173 ? 11.923 -11.451 22.809 1.00 12.76 173 ARG A O 1
ATOM 1408 N N . GLN A 1 174 ? 10.081 -12.753 22.779 1.00 13.16 174 GLN A N 1
ATOM 1409 C CA . GLN A 1 174 ? 10.869 -13.964 22.526 1.00 13.28 174 GLN A CA 1
ATOM 1410 C C . GLN A 1 174 ? 11.566 -13.967 21.167 1.00 12.77 174 GLN A C 1
ATOM 1411 O O . GLN A 1 174 ? 12.721 -14.398 21.082 1.00 11.84 174 GLN A O 1
ATOM 1417 N N . TRP A 1 175 ? 10.898 -13.471 20.124 1.00 11.29 175 TRP A N 1
ATOM 1418 C CA . TRP A 1 175 ? 11.538 -13.354 18.805 1.00 11.91 175 TRP A CA 1
ATOM 1419 C C . TRP A 1 175 ? 12.722 -12.400 18.845 1.00 11.14 175 TRP A C 1
ATOM 1420 O O . TRP A 1 175 ? 13.757 -12.693 18.251 1.00 11.87 175 TRP A O 1
ATOM 1431 N N . PHE A 1 176 ? 12.597 -11.306 19.584 1.00 10.64 176 PHE A N 1
ATOM 1432 C CA . PHE A 1 176 ? 13.699 -10.381 19.755 1.00 11.13 176 PHE A CA 1
ATOM 1433 C C . PHE A 1 176 ? 14.834 -11.068 20.533 1.00 11.75 176 PHE A C 1
ATOM 1434 O O . PHE A 1 176 ? 16.015 -10.947 20.171 1.00 11.96 176 PHE A O 1
ATOM 1442 N N . GLN A 1 177 ? 14.473 -11.814 21.573 1.00 11.71 177 GLN A N 1
ATOM 1443 C CA . GLN A 1 177 ? 15.469 -12.565 22.351 1.00 13.35 177 GLN A CA 1
ATOM 1444 C C . GLN A 1 177 ? 16.194 -13.582 21.471 1.00 13.60 177 GLN A C 1
ATOM 1445 O O . GLN A 1 177 ? 17.414 -13.779 21.629 1.00 14.09 177 GLN A O 1
ATOM 1451 N N . ASN A 1 178 ? 15.484 -14.190 20.521 1.00 13.24 178 ASN A N 1
ATOM 1452 C CA . ASN A 1 178 ? 16.138 -15.159 19.631 1.00 12.63 178 ASN A CA 1
ATOM 1453 C C . ASN A 1 178 ? 17.280 -14.564 18.805 1.00 13.26 178 ASN A C 1
ATOM 1454 O O . ASN A 1 178 ? 18.237 -15.253 18.439 1.00 12.56 178 ASN A O 1
ATOM 1459 N N . LEU A 1 179 ? 17.175 -13.283 18.479 1.00 12.90 179 LEU A N 1
ATOM 1460 C CA . LEU A 1 179 ? 18.256 -12.565 17.795 1.00 11.55 179 LEU A CA 1
ATOM 1461 C C . LEU A 1 179 ? 19.438 -12.297 18.744 1.00 11.71 179 LEU A C 1
ATOM 1462 O O . LEU A 1 179 ? 20.567 -12.568 18.411 1.00 11.77 179 LEU A O 1
ATOM 1467 N N . LEU A 1 180 ? 19.170 -11.748 19.925 1.00 12.39 180 LEU A N 1
ATOM 1468 C CA . LEU A 1 180 ? 20.211 -11.594 20.941 1.00 13.17 180 LEU A CA 1
ATOM 1469 C C . LEU A 1 180 ? 20.967 -12.920 21.220 1.00 14.04 180 LEU A C 1
ATOM 1470 O O . LEU A 1 180 ? 22.205 -12.903 21.365 1.00 14.06 180 LEU A O 1
ATOM 1475 N N . ASP A 1 181 ? 20.214 -14.022 21.324 1.00 13.21 181 ASP A N 1
ATOM 1476 C CA . ASP A 1 181 ? 20.739 -15.395 21.566 1.00 14.06 181 ASP A CA 1
ATOM 1477 C C . ASP A 1 181 ? 21.713 -15.919 20.476 1.00 14.27 181 ASP A C 1
ATOM 1478 O O . ASP A 1 181 ? 22.520 -16.845 20.714 1.00 13.07 181 ASP A O 1
ATOM 1483 N N . LEU A 1 182 ? 21.698 -15.279 19.306 1.00 14.80 182 LEU A N 1
ATOM 1484 C CA . LEU A 1 182 ? 22.743 -15.544 18.297 1.00 14.90 182 LEU A CA 1
ATOM 1485 C C . LEU A 1 182 ? 24.148 -15.122 18.747 1.00 15.82 182 LEU A C 1
ATOM 1486 O O . LEU A 1 182 ? 25.148 -15.594 18.174 1.00 15.26 182 LEU A O 1
ATOM 1491 N N . GLY A 1 183 ? 24.213 -14.235 19.744 1.00 15.03 183 GLY A N 1
ATOM 1492 C CA . GLY A 1 183 ? 25.461 -13.653 20.226 1.00 13.94 183 GLY A CA 1
ATOM 1493 C C . GLY A 1 183 ? 25.566 -12.184 19.843 1.00 14.30 183 GLY A C 1
ATOM 1494 O O . GLY A 1 183 ? 26.605 -11.720 19.339 1.00 13.38 183 GLY A O 1
ATOM 1495 N N . LEU A 1 184 ? 24.460 -11.474 20.037 1.00 13.40 184 LEU A N 1
ATOM 1496 C CA . LEU A 1 184 ? 24.352 -10.048 19.728 1.00 13.93 184 LEU A CA 1
ATOM 1497 C C . LEU A 1 184 ? 23.883 -9.337 20.978 1.00 14.81 184 LEU A C 1
ATOM 1498 O O . LEU A 1 184 ? 23.239 -9.952 21.813 1.00 15.88 184 LEU A O 1
ATOM 1503 N N . THR A 1 185 ? 24.247 -8.058 21.093 1.00 15.28 185 THR A N 1
ATOM 1504 C CA . THR A 1 185 ? 23.982 -7.202 22.246 1.00 16.14 185 THR A CA 1
ATOM 1505 C C . THR A 1 185 ? 23.058 -6.061 21.809 1.00 15.68 185 THR A C 1
ATOM 1506 O O . THR A 1 185 ? 23.320 -5.419 20.784 1.00 15.80 185 THR A O 1
ATOM 1510 N N . ASP A 1 186 ? 21.964 -5.834 22.557 1.00 14.06 186 ASP A N 1
ATOM 1511 C CA . ASP A 1 186 ? 21.094 -4.653 22.353 1.00 14.61 186 ASP A CA 1
ATOM 1512 C C . ASP A 1 186 ? 21.929 -3.407 22.742 1.00 13.92 186 ASP A C 1
ATOM 1513 O O . ASP A 1 186 ? 22.013 -3.069 23.926 1.00 13.67 186 ASP A O 1
ATOM 1518 N N . SER A 1 187 ? 22.521 -2.723 21.771 1.00 13.06 187 SER A N 1
ATOM 1519 C CA . SER A 1 187 ? 23.514 -1.681 22.088 1.00 13.56 187 SER A CA 1
ATOM 1520 C C . SER A 1 187 ? 23.006 -0.585 23.022 1.00 14.07 187 SER A C 1
ATOM 1521 O O . SER A 1 187 ? 23.706 -0.188 23.963 1.00 14.16 187 SER A O 1
ATOM 1524 N N . LEU A 1 188 ? 21.795 -0.085 22.773 1.00 13.49 188 LEU A N 1
ATOM 1525 C CA . LEU A 1 188 ? 21.281 1.016 23.597 1.00 13.58 188 LEU A CA 1
ATOM 1526 C C . LEU A 1 188 ? 21.257 0.614 25.090 1.00 14.59 188 LEU A C 1
ATOM 1527 O O . LEU A 1 188 ? 21.608 1.427 25.967 1.00 14.92 188 LEU A O 1
ATOM 1532 N N . ARG A 1 189 ? 20.874 -0.631 25.384 1.00 15.08 189 ARG A N 1
ATOM 1533 C CA . ARG A 1 189 ? 20.781 -1.078 26.787 1.00 16.04 189 ARG A CA 1
ATOM 1534 C C . ARG A 1 189 ? 22.139 -1.420 27.411 1.00 17.25 189 ARG A C 1
ATOM 1535 O O . ARG A 1 189 ? 22.291 -1.422 28.641 1.00 17.38 189 ARG A O 1
ATOM 1543 N N . GLN A 1 190 ? 23.144 -1.687 26.581 1.00 17.67 190 GLN A N 1
ATOM 1544 C CA . GLN A 1 190 ? 24.507 -1.772 27.123 1.00 18.64 190 GLN A CA 1
ATOM 1545 C C . GLN A 1 190 ? 24.940 -0.402 27.703 1.00 17.67 190 GLN A C 1
ATOM 1546 O O . GLN A 1 190 ? 25.435 -0.334 28.817 1.00 17.76 190 GLN A O 1
ATOM 1552 N N . VAL A 1 191 ? 24.721 0.672 26.952 1.00 17.52 191 VAL A N 1
ATOM 1553 C CA . VAL A 1 191 ? 25.091 2.050 27.339 1.00 17.84 191 VAL A CA 1
ATOM 1554 C C . VAL A 1 191 ? 24.151 2.645 28.407 1.00 17.66 191 VAL A C 1
ATOM 1555 O O . VAL A 1 191 ? 24.591 3.377 29.316 1.00 17.40 191 VAL A O 1
ATOM 1559 N N . HIS A 1 192 ? 22.853 2.359 28.270 1.00 16.52 192 HIS A N 1
ATOM 1560 C CA . HIS A 1 192 ? 21.808 2.989 29.058 1.00 17.15 192 HIS A CA 1
ATOM 1561 C C . HIS A 1 192 ? 20.887 1.888 29.584 1.00 16.38 192 HIS A C 1
ATOM 1562 O O . HIS A 1 192 ? 19.772 1.715 29.077 1.00 15.41 192 HIS A O 1
ATOM 1569 N N . PRO A 1 193 ? 21.339 1.167 30.612 1.00 16.78 193 PRO A N 1
ATOM 1570 C CA . PRO A 1 193 ? 20.570 0.060 31.142 1.00 17.13 193 PRO A CA 1
ATOM 1571 C C . PRO A 1 193 ? 19.197 0.451 31.714 1.00 16.76 193 PRO A C 1
ATOM 1572 O O . PRO A 1 193 ? 18.323 -0.389 31.723 1.00 17.24 193 PRO A O 1
ATOM 1576 N N . GLU A 1 194 ? 19.033 1.683 32.195 1.00 16.14 194 GLU A N 1
ATOM 1577 C CA A GLU A 1 194 ? 17.791 2.135 32.842 0.50 16.12 194 GLU A CA 1
ATOM 1578 C CA B GLU A 1 194 ? 17.757 2.121 32.797 0.50 16.77 194 GLU A CA 1
ATOM 1579 C C . GLU A 1 194 ? 17.186 3.334 32.091 1.00 16.32 194 GLU A C 1
ATOM 1580 O O . GLU A 1 194 ? 17.930 4.135 31.503 1.00 17.47 194 GLU A O 1
ATOM 1591 N N . GLY A 1 195 ? 15.857 3.466 32.108 1.00 16.19 195 GLY A N 1
ATOM 1592 C CA . GLY A 1 195 ? 15.224 4.695 31.614 1.00 15.77 195 GLY A CA 1
ATOM 1593 C C . GLY A 1 195 ? 14.539 4.456 30.284 1.00 15.69 195 GLY A C 1
ATOM 1594 O O . GLY A 1 195 ? 14.840 3.468 29.600 1.00 15.74 195 GLY A O 1
ATOM 1595 N N . ALA A 1 196 ? 13.568 5.324 29.980 1.00 15.42 196 ALA A N 1
ATOM 1596 C CA . ALA A 1 196 ? 12.847 5.360 28.692 1.00 13.76 196 ALA A CA 1
ATOM 1597 C C . ALA A 1 196 ? 13.732 5.970 27.600 1.00 13.09 196 ALA A C 1
ATOM 1598 O O . ALA A 1 196 ? 14.277 7.067 27.770 1.00 13.66 196 ALA A O 1
ATOM 1600 N N . PHE A 1 197 ? 13.848 5.247 26.483 1.00 11.92 197 PHE A N 1
ATOM 1601 C CA . PHE A 1 197 ? 14.469 5.731 25.263 1.00 11.38 197 PHE A CA 1
ATOM 1602 C C . PHE A 1 197 ? 13.585 5.410 24.075 1.00 10.87 197 PHE A C 1
ATOM 1603 O O . PHE A 1 197 ? 13.975 4.649 23.177 1.00 9.88 197 PHE A O 1
ATOM 1611 N N . TYR A 1 198 ? 12.382 5.993 24.054 1.00 10.39 198 TYR A N 1
ATOM 1612 C CA . TYR A 1 198 ? 11.456 5.693 22.939 1.00 10.24 198 TYR A CA 1
ATOM 1613 C C . TYR A 1 198 ? 11.947 6.214 21.578 1.00 10.32 198 TYR A C 1
ATOM 1614 O O . TYR A 1 198 ? 12.566 7.288 21.485 1.00 9.86 198 TYR A O 1
ATOM 1623 N N . THR A 1 199 ? 11.657 5.455 20.513 1.00 9.69 199 THR A N 1
ATOM 1624 C CA . THR A 1 199 ? 12.119 5.823 19.168 1.00 7.83 199 THR A CA 1
ATOM 1625 C C . THR A 1 199 ? 10.964 6.062 18.206 1.00 9.96 199 THR A C 1
ATOM 1626 O O . THR A 1 199 ? 11.187 6.566 17.109 1.00 9.75 199 THR A O 1
ATOM 1630 N N . TRP A 1 200 ? 9.745 5.635 18.589 1.00 10.50 200 TRP A N 1
ATOM 1631 C CA . TRP A 1 200 ? 8.549 5.852 17.798 1.00 10.38 200 TRP A CA 1
ATOM 1632 C C . TRP A 1 200 ? 7.498 6.506 18.675 1.00 10.42 200 TRP A C 1
ATOM 1633 O O . TRP A 1 200 ? 7.352 6.118 19.836 1.00 9.89 200 TRP A O 1
ATOM 1644 N N . PHE A 1 201 ? 6.833 7.529 18.143 1.00 10.02 201 PHE A N 1
ATOM 1645 C CA . PHE A 1 201 ? 5.745 8.203 18.840 1.00 10.05 201 PHE A CA 1
ATOM 1646 C C . PHE A 1 201 ? 4.609 8.370 17.816 1.00 10.03 201 PHE A C 1
ATOM 1647 O O . PHE A 1 201 ? 4.808 8.936 16.738 1.00 8.46 201 PHE A O 1
ATOM 1655 N N . ASP A 1 202 ? 3.420 7.855 18.143 1.00 11.29 202 ASP A N 1
ATOM 1656 C CA . ASP A 1 202 ? 2.303 7.944 17.240 1.00 12.40 202 ASP A CA 1
ATOM 1657 C C . ASP A 1 202 ? 2.018 9.424 16.899 1.00 13.09 202 ASP A C 1
ATOM 1658 O O . ASP A 1 202 ? 2.004 10.299 17.790 1.00 12.93 202 ASP A O 1
ATOM 1663 N N . TYR A 1 203 ? 1.812 9.706 15.621 1.00 13.07 203 TYR A N 1
ATOM 1664 C CA . TYR A 1 203 ? 1.290 11.015 15.226 1.00 15.23 203 TYR A CA 1
ATOM 1665 C C . TYR A 1 203 ? -0.060 11.302 15.892 1.00 15.98 203 TYR A C 1
ATOM 1666 O O . TYR A 1 203 ? -0.352 12.454 16.263 1.00 16.39 203 TYR A O 1
ATOM 1675 N N . ARG A 1 204 ? -0.907 10.274 16.045 1.00 17.06 204 ARG A N 1
ATOM 1676 C CA . ARG A 1 204 ? -2.244 10.539 16.610 1.00 18.09 204 ARG A CA 1
ATOM 1677 C C . ARG A 1 204 ? -2.155 10.881 18.091 1.00 17.53 204 ARG A C 1
ATOM 1678 O O . ARG A 1 204 ? -1.548 10.132 18.872 1.00 17.09 204 ARG A O 1
ATOM 1686 N N . GLY A 1 205 ? -2.759 11.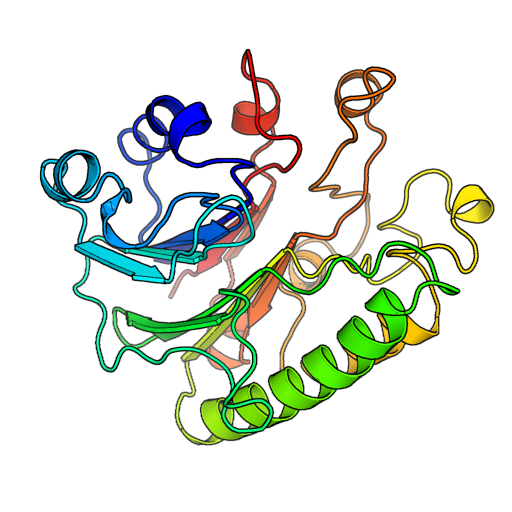995 18.485 1.00 17.02 205 GLY A N 1
ATOM 1687 C CA . GLY A 1 205 ? -2.819 12.345 19.901 1.00 16.60 205 GLY A CA 1
ATOM 1688 C C . GLY A 1 205 ? -1.604 13.126 20.379 1.00 16.80 205 GLY A C 1
ATOM 1689 O O . GLY A 1 205 ? -1.415 13.285 21.580 1.00 18.47 205 GLY A O 1
ATOM 1690 N N . ALA A 1 206 ? -0.799 13.610 19.444 1.00 16.31 206 ALA A N 1
ATOM 1691 C CA . ALA A 1 206 ? 0.405 14.386 19.762 1.00 15.43 206 ALA A CA 1
ATOM 1692 C C . ALA A 1 206 ? 1.322 13.628 20.735 1.00 13.70 206 ALA A C 1
ATOM 1693 O O . ALA A 1 206 ? 1.806 14.214 21.685 1.00 12.20 206 ALA A O 1
ATOM 1695 N N . MET A 1 207 ? 1.548 12.336 20.512 1.00 12.82 207 MET A N 1
ATOM 1696 C CA . MET A 1 207 ? 2.245 11.517 21.507 1.00 12.60 207 MET A CA 1
ATOM 1697 C C . MET A 1 207 ? 3.710 11.965 21.708 1.00 11.31 207 MET A C 1
ATOM 1698 O O . MET A 1 207 ? 4.251 11.877 22.827 1.00 11.90 207 MET A O 1
ATOM 1703 N N . PHE A 1 208 ? 4.351 12.436 20.640 1.00 10.90 208 PHE A N 1
ATOM 1704 C CA . PHE A 1 208 ? 5.738 12.927 20.790 1.00 11.17 208 PHE A CA 1
ATOM 1705 C C . PHE A 1 208 ? 5.765 14.093 21.778 1.00 11.66 208 PHE A C 1
ATOM 1706 O O . PHE A 1 208 ? 6.589 14.127 22.699 1.00 10.98 208 PHE A O 1
ATOM 1714 N N . GLN A 1 209 ? 4.839 15.039 21.604 1.00 11.63 209 GLN A N 1
ATOM 1715 C CA . GLN A 1 209 ? 4.796 16.204 22.522 1.00 12.07 209 GLN A CA 1
ATOM 1716 C C . GLN A 1 209 ? 4.495 15.808 23.992 1.00 12.01 209 GLN A C 1
ATOM 1717 O O . GLN A 1 209 ? 4.849 16.526 24.937 1.00 11.05 209 GLN A O 1
ATOM 1723 N N . ARG A 1 210 ? 3.823 14.672 24.157 1.00 10.53 210 ARG A N 1
ATOM 1724 C CA . ARG A 1 210 ? 3.478 14.093 25.477 1.00 11.10 210 ARG A CA 1
ATOM 1725 C C . ARG A 1 210 ? 4.550 13.126 26.039 1.00 11.29 210 ARG A C 1
ATOM 1726 O O . ARG A 1 210 ? 4.458 12.671 27.199 1.00 10.92 210 ARG A O 1
ATOM 1734 N N . LYS A 1 211 ? 5.579 12.853 25.229 1.00 11.73 211 LYS A N 1
ATOM 1735 C CA . LYS A 1 211 ? 6.716 11.976 25.625 1.00 11.42 211 LYS A CA 1
ATOM 1736 C C . LYS A 1 211 ? 6.334 10.477 25.661 1.00 11.66 211 LYS A C 1
ATOM 1737 O O . LYS A 1 211 ? 7.002 9.665 26.322 1.00 11.12 211 LYS A O 1
ATOM 1743 N N . LEU A 1 212 ? 5.274 10.111 24.927 1.00 11.07 212 LEU A N 1
ATOM 1744 C CA . LEU A 1 212 ? 4.655 8.782 25.024 1.00 10.65 212 LEU A CA 1
ATOM 1745 C C . LEU A 1 212 ? 4.945 7.963 23.754 1.00 10.08 212 LEU A C 1
ATOM 1746 O O . LEU A 1 212 ? 4.426 8.238 22.689 1.00 10.15 212 LEU A O 1
ATOM 1751 N N . GLY A 1 213 ? 5.795 6.959 23.877 1.00 10.09 213 GLY A N 1
ATOM 1752 C CA . GLY A 1 213 ? 6.245 6.213 22.698 1.00 10.72 213 GLY A CA 1
ATOM 1753 C C . GLY A 1 213 ? 6.665 4.768 23.009 1.00 10.55 213 GLY A C 1
ATOM 1754 O O . GLY A 1 213 ? 6.467 4.262 24.130 1.00 11.20 213 GLY A O 1
ATOM 1755 N N . LEU A 1 214 ? 7.191 4.093 21.985 1.00 10.44 214 LEU A N 1
ATOM 1756 C CA . LEU A 1 214 ? 7.788 2.757 22.084 1.00 9.58 214 LEU A CA 1
ATOM 1757 C C . LEU A 1 214 ? 9.272 2.816 21.639 1.00 10.37 214 LEU A C 1
ATOM 1758 O O . LEU A 1 214 ? 9.639 3.587 20.745 1.00 11.19 214 LEU A O 1
ATOM 1763 N N . ARG A 1 215 ? 10.111 2.019 22.288 1.00 10.04 215 ARG A N 1
ATOM 1764 C CA . ARG A 1 215 ? 11.463 1.766 21.763 1.00 8.60 215 ARG A CA 1
ATOM 1765 C C . ARG A 1 215 ? 11.434 0.535 20.881 1.00 8.35 215 ARG A C 1
ATOM 1766 O O . ARG A 1 215 ? 11.533 -0.594 21.380 1.00 8.52 215 ARG A O 1
ATOM 1774 N N . ILE A 1 216 ? 11.321 0.754 19.572 1.00 8.60 216 ILE A N 1
ATOM 1775 C CA . ILE A 1 216 ? 11.244 -0.348 18.596 1.00 9.33 216 ILE A CA 1
ATOM 1776 C C . ILE A 1 216 ? 12.315 -0.317 17.528 1.00 9.58 216 ILE A C 1
ATOM 1777 O O . ILE A 1 216 ? 12.412 -1.261 16.716 1.00 11.04 216 ILE A O 1
ATOM 1782 N N . ASP A 1 217 ? 13.084 0.770 17.482 1.00 8.23 217 ASP A N 1
ATOM 1783 C CA . ASP A 1 217 ? 14.217 0.859 16.579 1.00 9.44 217 ASP A CA 1
ATOM 1784 C C . ASP A 1 217 ? 15.509 0.590 17.337 1.00 9.07 217 ASP A C 1
ATOM 1785 O O . ASP A 1 217 ? 15.833 1.305 18.336 1.00 8.92 217 ASP A O 1
ATOM 1790 N N . HIS A 1 218 ? 16.258 -0.418 16.876 1.00 10.06 218 HIS A N 1
ATOM 1791 C CA . HIS A 1 218 ? 17.381 -0.948 17.705 1.00 9.76 218 HIS A CA 1
ATOM 1792 C C . HIS A 1 218 ? 18.640 -1.083 16.898 1.00 9.41 218 HIS A C 1
ATOM 1793 O O . HIS A 1 218 ? 18.582 -1.118 15.673 1.00 9.60 218 HIS A O 1
ATOM 1800 N N . ILE A 1 219 ? 19.780 -1.218 17.585 1.00 10.16 219 ILE A N 1
ATOM 1801 C CA . ILE A 1 219 ? 21.058 -1.475 16.901 1.00 10.37 219 ILE A CA 1
ATOM 1802 C C . ILE A 1 219 ? 21.699 -2.652 17.641 1.00 10.02 219 ILE A C 1
ATOM 1803 O O . ILE A 1 219 ? 22.050 -2.524 18.803 1.00 10.35 219 ILE A O 1
ATOM 1808 N N . LEU A 1 220 ? 21.732 -3.812 16.999 1.00 10.49 220 LEU A N 1
ATOM 1809 C CA . LEU A 1 220 ? 22.206 -5.037 17.659 1.00 11.25 220 LEU A CA 1
ATOM 1810 C C . LEU A 1 220 ? 23.606 -5.306 17.120 1.00 11.99 220 LEU A C 1
ATOM 1811 O O . LEU A 1 220 ? 23.826 -5.253 15.895 1.00 11.90 220 LEU A O 1
ATOM 1816 N N . VAL A 1 221 ? 24.568 -5.537 18.025 1.00 12.87 221 VAL A N 1
ATOM 1817 C CA . VAL A 1 221 ? 25.982 -5.566 17.617 1.00 11.72 221 VAL A CA 1
ATOM 1818 C C . VAL A 1 221 ? 26.709 -6.867 18.041 1.00 12.43 221 VAL A C 1
ATOM 1819 O O . VAL A 1 221 ? 26.422 -7.436 19.095 1.00 12.69 221 VAL A O 1
ATOM 1823 N N . SER A 1 222 ? 27.669 -7.309 17.230 1.00 12.16 222 SER A N 1
ATOM 1824 C CA . SER A 1 222 ? 28.523 -8.427 17.611 1.00 13.30 222 SER A CA 1
ATOM 1825 C C . SER A 1 222 ? 29.478 -7.974 18.731 1.00 14.18 222 SER A C 1
ATOM 1826 O O . SER A 1 222 ? 29.697 -6.757 18.928 1.00 14.59 222 SER A O 1
ATOM 1829 N N . PRO A 1 223 ? 30.069 -8.938 19.460 1.00 15.21 223 PRO A N 1
ATOM 1830 C CA . PRO A 1 223 ? 30.947 -8.529 20.556 1.00 16.01 223 PRO A CA 1
ATOM 1831 C C . PRO A 1 223 ? 32.089 -7.603 20.176 1.00 16.36 223 PRO A C 1
ATOM 1832 O O . PRO A 1 223 ? 32.392 -6.706 20.958 1.00 16.42 223 PRO A O 1
ATOM 1836 N N . ALA A 1 224 ? 32.715 -7.803 19.009 1.00 17.10 224 ALA A N 1
ATOM 1837 C CA . ALA A 1 224 ? 33.841 -6.942 18.589 1.00 17.19 224 ALA A CA 1
ATOM 1838 C C . ALA A 1 224 ? 33.390 -5.491 18.484 1.00 17.47 224 ALA A C 1
ATOM 1839 O O . ALA A 1 224 ? 34.152 -4.578 18.785 1.00 18.46 224 ALA A O 1
ATOM 1841 N N . MET A 1 225 ? 32.140 -5.292 18.057 1.00 16.57 225 MET A N 1
ATOM 1842 C CA . MET A 1 225 ? 31.528 -3.960 18.024 1.00 16.05 225 MET A CA 1
ATOM 1843 C C . MET A 1 225 ? 31.104 -3.477 19.421 1.00 15.45 225 MET A C 1
ATOM 1844 O O . MET A 1 225 ? 31.308 -2.314 19.776 1.00 15.10 225 MET A O 1
ATOM 1849 N N . ALA A 1 226 ? 30.539 -4.371 20.229 1.00 15.59 226 ALA A N 1
ATOM 1850 C CA . ALA A 1 226 ? 30.186 -4.032 21.629 1.00 15.71 226 ALA A CA 1
ATOM 1851 C C . ALA A 1 226 ? 31.390 -3.503 22.411 1.00 16.46 226 ALA A C 1
ATOM 1852 O O . ALA A 1 226 ? 31.274 -2.540 23.173 1.00 16.56 226 ALA A O 1
ATOM 1854 N N . ALA A 1 227 ? 32.556 -4.095 22.182 1.00 17.36 227 ALA A N 1
ATOM 1855 C CA . ALA A 1 227 ? 33.751 -3.695 22.895 1.00 17.26 227 ALA A CA 1
ATOM 1856 C C . ALA A 1 227 ? 34.156 -2.270 22.540 1.00 17.78 227 ALA A C 1
ATOM 1857 O O . ALA A 1 227 ? 34.782 -1.598 23.360 1.00 18.26 227 ALA A O 1
ATOM 1859 N N . ALA A 1 228 ? 33.805 -1.824 21.330 1.00 16.22 228 ALA A N 1
ATOM 1860 C CA . ALA A 1 228 ? 34.183 -0.491 20.836 1.00 16.10 228 ALA A CA 1
ATOM 1861 C C . ALA A 1 228 ? 33.063 0.534 21.019 1.00 16.01 228 ALA A C 1
ATOM 1862 O O . ALA A 1 228 ? 33.195 1.696 20.642 1.00 16.22 228 ALA A O 1
ATOM 1864 N N . LEU A 1 229 ? 31.950 0.105 21.594 1.00 15.33 229 LEU A N 1
ATOM 1865 C CA . LEU A 1 229 ? 30.781 0.976 21.698 1.00 15.49 229 LEU A CA 1
ATOM 1866 C C . LEU A 1 229 ? 31.017 2.128 22.672 1.00 15.40 229 LEU A C 1
ATOM 1867 O O . LEU A 1 229 ? 31.416 1.910 23.822 1.00 15.33 229 LEU A O 1
ATOM 1872 N N . LYS A 1 230 ? 30.790 3.357 22.204 1.00 15.59 230 LYS A N 1
ATOM 1873 C CA . LYS A 1 230 ? 30.975 4.546 23.036 1.00 15.52 230 LYS A CA 1
ATOM 1874 C C . LYS A 1 230 ? 29.630 5.103 23.516 1.00 15.14 230 LYS A C 1
ATOM 1875 O O . LYS A 1 230 ? 29.471 5.499 24.684 1.00 14.05 230 LYS A O 1
ATOM 1880 N N . ASP A 1 231 ? 28.666 5.190 22.607 1.00 13.71 231 ASP A N 1
ATOM 1881 C CA . ASP A 1 231 ? 27.375 5.738 22.994 1.00 13.91 231 ASP A CA 1
ATOM 1882 C C . ASP A 1 231 ? 26.323 5.269 22.033 1.00 13.58 231 ASP A C 1
ATOM 1883 O O . ASP A 1 231 ? 26.634 4.849 20.920 1.00 12.64 231 ASP A O 1
ATOM 1888 N N . VAL A 1 232 ? 25.073 5.318 22.485 1.00 13.38 232 VAL A N 1
ATOM 1889 C CA . VAL A 1 232 ? 23.937 5.093 21.612 1.00 12.99 232 VAL A CA 1
ATOM 1890 C C . VAL A 1 232 ? 22.930 6.183 21.992 1.00 13.87 232 VAL A C 1
ATOM 1891 O O . VAL A 1 232 ? 22.657 6.381 23.180 1.00 13.86 232 VAL A O 1
ATOM 1895 N N . ARG A 1 233 ? 22.409 6.904 21.001 1.00 13.16 233 ARG A N 1
ATOM 1896 C CA . ARG A 1 233 ? 21.489 7.970 21.316 1.00 13.22 233 ARG A CA 1
ATOM 1897 C C . ARG A 1 233 ? 20.324 7.997 20.353 1.00 12.81 233 ARG A C 1
ATOM 1898 O O . ARG A 1 233 ? 20.456 7.568 19.202 1.00 12.20 233 ARG A O 1
ATOM 1906 N N . VAL A 1 234 ? 19.194 8.492 20.838 1.00 11.52 234 VAL A N 1
ATOM 1907 C CA . VAL A 1 234 ? 18.001 8.664 19.994 1.00 11.67 234 VAL A CA 1
ATOM 1908 C C . VAL A 1 234 ? 17.989 10.142 19.590 1.00 11.20 234 VAL A C 1
ATOM 1909 O O . VAL A 1 234 ? 18.055 11.031 20.463 1.00 11.27 234 VAL A O 1
ATOM 1913 N N . ASP A 1 235 ? 17.925 10.405 18.290 1.00 10.30 235 ASP A N 1
ATOM 1914 C CA . ASP A 1 235 ? 17.964 11.759 17.751 1.00 11.93 235 ASP A CA 1
ATOM 1915 C C . ASP A 1 235 ? 16.590 12.404 17.798 1.00 11.86 235 ASP A C 1
ATOM 1916 O O . ASP A 1 235 ? 15.869 12.474 16.804 1.00 11.94 235 ASP A O 1
ATOM 1921 N N . LEU A 1 236 ? 16.244 12.933 18.959 1.00 12.35 236 LEU A N 1
ATOM 1922 C CA . LEU A 1 236 ? 14.963 13.620 19.128 1.00 11.78 236 LEU A CA 1
ATOM 1923 C C . LEU A 1 236 ? 14.886 15.029 18.519 1.00 12.55 236 LEU A C 1
ATOM 1924 O O . LEU A 1 236 ? 13.782 15.585 18.366 1.00 12.46 236 LEU A O 1
ATOM 1929 N N . GLU A 1 237 ? 16.038 15.636 18.219 1.00 13.10 237 GLU A N 1
ATOM 1930 C CA . GLU A 1 237 ? 16.035 16.913 17.472 1.00 13.88 237 GLU A CA 1
ATOM 1931 C C . GLU A 1 237 ? 15.342 16.717 16.127 1.00 13.08 237 GLU A C 1
ATOM 1932 O O . GLU A 1 237 ? 14.473 17.508 15.735 1.00 14.40 237 GLU A O 1
ATOM 1938 N N . THR A 1 238 ? 15.697 15.642 15.444 1.00 13.23 238 THR A N 1
ATOM 1939 C CA . THR A 1 238 ? 15.143 15.317 14.136 1.00 13.08 238 THR A CA 1
ATOM 1940 C C . THR A 1 238 ? 13.655 14.986 14.286 1.00 13.33 238 THR A C 1
ATOM 1941 O O . THR A 1 238 ? 12.853 15.383 13.455 1.00 13.66 238 THR A O 1
ATOM 1945 N N . ARG A 1 239 ? 13.292 14.253 15.349 1.00 12.71 239 ARG A N 1
ATOM 1946 C CA . ARG A 1 239 ? 11.872 13.933 15.635 1.00 11.89 239 ARG A CA 1
ATOM 1947 C C . ARG A 1 239 ? 11.037 15.192 16.003 1.00 12.14 239 ARG A C 1
ATOM 1948 O O . ARG A 1 239 ? 9.818 15.214 15.831 1.00 10.31 239 ARG A O 1
ATOM 1956 N N . ALA A 1 240 ? 11.707 16.251 16.486 1.00 11.79 240 ALA A N 1
ATOM 1957 C CA . ALA A 1 240 ? 11.051 17.508 16.873 1.00 12.98 240 ALA A CA 1
ATOM 1958 C C . ALA A 1 240 ? 10.858 18.468 15.716 1.00 14.36 240 ALA A C 1
ATOM 1959 O O . ALA A 1 240 ? 10.274 19.543 15.902 1.00 15.09 240 ALA A O 1
ATOM 1961 N N . LEU A 1 241 ? 11.319 18.110 14.517 1.00 14.47 241 LEU A N 1
ATOM 1962 C CA . LEU A 1 241 ? 11.179 19.003 13.347 1.00 15.86 241 LEU A CA 1
ATOM 1963 C C . LEU A 1 241 ? 9.748 19.095 12.854 1.00 16.55 241 LEU A C 1
ATOM 1964 O O . LEU A 1 241 ? 8.909 18.255 13.193 1.00 17.44 241 LEU A O 1
ATOM 1969 N N . GLU A 1 242 ? 9.452 20.132 12.071 1.00 17.05 242 GLU A N 1
ATOM 1970 C CA . GLU A 1 242 ? 8.135 20.251 11.407 1.00 18.51 242 GLU A CA 1
ATOM 1971 C C . GLU A 1 242 ? 8.034 19.103 10.409 1.00 18.72 242 GLU A C 1
ATOM 1972 O O . GLU A 1 242 ? 9.058 18.688 9.834 1.00 19.50 242 GLU A O 1
ATOM 1974 N N . ARG A 1 243 ? 6.823 18.569 10.250 1.00 17.75 243 ARG A N 1
ATOM 1975 C CA . ARG A 1 243 ? 6.569 17.422 9.392 1.00 16.87 243 ARG A CA 1
ATOM 1976 C C . ARG A 1 243 ? 7.596 16.280 9.624 1.00 15.26 243 ARG A C 1
ATOM 1977 O O . ARG A 1 243 ? 8.316 15.908 8.704 1.00 15.13 243 ARG A O 1
ATOM 1979 N N . PRO A 1 244 ? 7.681 15.756 10.863 1.00 13.98 244 PRO A N 1
ATOM 1980 C CA . PRO A 1 244 ? 8.688 14.738 11.145 1.00 13.10 244 PRO A CA 1
ATOM 1981 C C . PRO A 1 244 ? 8.243 13.331 10.708 1.00 12.01 244 PRO A C 1
ATOM 1982 O O . PRO A 1 244 ? 7.049 13.088 10.490 1.00 11.81 244 PRO A O 1
ATOM 1986 N N . SER A 1 245 ? 9.190 12.397 10.592 1.00 11.27 245 SER A N 1
ATOM 1987 C CA . SER A 1 245 ? 8.817 10.993 10.608 1.00 11.04 245 SER A CA 1
ATOM 1988 C C . SER A 1 245 ? 8.242 10.682 12.006 1.00 11.65 245 SER A C 1
ATOM 1989 O O . SER A 1 245 ? 8.611 11.348 13.004 1.00 10.60 245 SER A O 1
ATOM 1992 N N . ASP A 1 246 ? 7.367 9.670 12.101 1.00 11.46 246 ASP A N 1
ATOM 1993 C CA . ASP A 1 246 ? 6.921 9.218 13.432 1.00 11.54 246 ASP A CA 1
ATOM 1994 C C . ASP A 1 246 ? 8.049 8.500 14.206 1.00 10.73 246 ASP A C 1
ATOM 1995 O O . ASP A 1 246 ? 7.993 8.414 15.422 1.00 10.96 246 ASP A O 1
ATOM 2000 N N . HIS A 1 247 ? 9.062 8.001 13.514 1.00 9.91 247 HIS A N 1
ATOM 2001 C CA . HIS A 1 247 ? 10.250 7.412 14.203 1.00 10.26 247 HIS A CA 1
ATOM 2002 C C . HIS A 1 247 ? 11.383 8.431 14.229 1.00 9.47 247 HIS A C 1
ATOM 2003 O O . HIS A 1 247 ? 11.555 9.196 13.282 1.00 9.33 247 HIS A O 1
ATOM 2010 N N . ALA A 1 248 ? 12.201 8.364 15.283 1.00 9.71 248 ALA A N 1
ATOM 2011 C CA . ALA A 1 248 ? 13.413 9.156 15.422 1.00 10.50 248 ALA A CA 1
ATOM 2012 C C . ALA A 1 248 ? 14.606 8.317 14.960 1.00 10.90 248 ALA A C 1
ATOM 2013 O O . ALA A 1 248 ? 14.596 7.087 15.146 1.00 9.94 248 ALA A O 1
ATOM 2015 N N . PRO A 1 249 ? 15.635 8.971 14.386 1.00 10.85 249 PRO A N 1
ATOM 2016 C CA . PRO A 1 249 ? 16.857 8.222 14.063 1.00 10.20 249 PRO A CA 1
ATOM 2017 C C . PRO A 1 249 ? 17.461 7.705 15.351 1.00 10.71 249 PRO A C 1
ATOM 2018 O O . PRO A 1 249 ? 17.250 8.301 16.416 1.00 10.42 249 PRO A O 1
ATOM 2022 N N . VAL A 1 250 ? 18.191 6.590 15.272 1.00 10.81 250 VAL A N 1
ATOM 2023 C CA . VAL A 1 250 ? 18.922 6.078 16.429 1.00 11.29 250 VAL A CA 1
ATOM 2024 C C . VAL A 1 250 ? 20.366 5.956 15.937 1.00 11.92 250 VAL A C 1
ATOM 2025 O O . VAL A 1 250 ? 20.586 5.444 14.843 1.00 11.61 250 VAL A O 1
ATOM 2029 N N . THR A 1 251 ? 21.319 6.408 16.739 1.00 12.54 251 THR A N 1
ATOM 2030 C CA . THR A 1 251 ? 22.727 6.366 16.353 1.00 11.91 251 THR A CA 1
ATOM 2031 C C . THR A 1 251 ? 23.590 5.621 17.395 1.00 12.44 251 THR A C 1
ATOM 2032 O O . THR A 1 251 ? 23.495 5.879 18.602 1.00 11.23 251 THR A O 1
ATOM 2036 N N . ALA A 1 252 ? 24.447 4.709 16.916 1.00 12.02 252 ALA A N 1
ATOM 2037 C CA . ALA A 1 252 ? 25.492 4.135 17.740 1.00 11.59 252 ALA A CA 1
ATOM 2038 C C . ALA A 1 252 ? 26.840 4.671 17.292 1.00 12.88 252 ALA A C 1
ATOM 2039 O O . ALA A 1 252 ? 27.103 4.778 16.082 1.00 13.40 252 ALA A O 1
ATOM 2041 N N . GLU A 1 253 ? 27.691 4.995 18.269 1.00 13.39 253 GLU A N 1
ATOM 2042 C CA . GLU A 1 253 ? 29.035 5.478 17.990 1.00 14.37 253 GLU A CA 1
ATOM 2043 C C . GLU A 1 253 ? 30.062 4.522 18.582 1.00 14.56 253 GLU A C 1
ATOM 2044 O O . GLU A 1 253 ? 29.948 4.100 19.719 1.00 15.42 253 GLU A O 1
ATOM 2050 N N . PHE A 1 254 ? 31.056 4.199 17.769 1.00 16.40 254 PHE A N 1
ATOM 2051 C CA . PHE A 1 254 ? 32.092 3.252 18.110 1.00 18.11 254 PHE A CA 1
ATOM 2052 C C . PHE A 1 254 ? 33.399 3.979 18.074 1.00 20.55 254 PHE A C 1
ATOM 2053 O O . PHE A 1 254 ? 33.614 4.800 17.185 1.00 20.55 254 PHE A O 1
ATOM 2061 N N . ASP A 1 255 ? 34.276 3.632 19.022 1.00 24.03 255 ASP A N 1
ATOM 2062 C CA . ASP A 1 255 ? 35.500 4.391 19.311 1.00 27.88 255 ASP A CA 1
ATOM 2063 C C . ASP A 1 255 ? 36.603 3.362 19.586 1.00 29.82 255 ASP A C 1
ATOM 2064 O O . ASP A 1 255 ? 36.515 2.625 20.582 1.00 30.93 255 ASP A O 1
ATOM 2069 N N . TRP A 1 256 ? 37.608 3.293 18.709 1.00 31.16 256 TRP A N 1
ATOM 2070 C CA . TRP A 1 256 ? 38.755 2.360 18.891 1.00 33.06 256 TRP A CA 1
ATOM 2071 C C . TRP A 1 256 ? 40.110 3.062 19.155 1.00 33.85 256 TRP A C 1
ATOM 2072 O O . TRP A 1 256 ? 40.406 4.142 18.605 1.00 34.92 256 TRP A O 1
#

CATH classification: 3.60.10.10

B-factor: mean 16.84, std 6.43, range [5.92, 49.8]

InterPro domains:
  IPR004808 AP endonuclease 1 [PS51435] (1-256)
  IPR004808 AP endonuclease 1 [TIGR00633] (1-255)
  IPR005135 Endonuclease/exonuclease/phosphatase [PF03372] (5-247)
  IPR020847 AP endonuclease 1, binding site [PS00726] (27-36)
  IPR036691 Endonuclease/exonuclease/phosphatase superfamily [G3DSA:3.60.10.10] (1-256)
  IPR036691 Endonuclease/exonuclease/phosphatase superfamily [SSF56219] (1-256)
  IPR037493 Exodeoxyribonuclease III-like [PTHR43250] (1-256)
  IPR037493 Exodeoxyribonuclease III-like [cd09086] (1-254)

Sequence (256 aa):
MKITTWNVNSLNVRLPQVQQNLLLADNPPDILVLQELKLDQDKFPAAALQMMMGWHCVWSGQKTYNGVAIVSRSVPQDDVHFGLPALPDDPQRRVIAATVSGVRVINVYCVNGEALDSPKFKYKEQWFAALTEFVRDEMTRHGKLVLLGDFNIAPADADCCYDPEKWHEKIHCCSSVERQWFQNLLDLGLTDSLRQVHPEEGAFYTWFDYRGAMFQRKLGLRIDHILVSPAMAAALKDVRVDLETRALERPSDHAPVTAEFDW

Nearest PDB structures (foldseek):
  2jc4-assembly1_A  TM=1.004E+00  e=2.367E-63  Neisseria meningitidis
  6fke-assembly1_A  TM=1.001E+00  e=3.717E-59  Neisseria meningitidis MC58
  2voa-assembly1_B  TM=9.615E-01  e=6.983E-33  Archaeoglobus fulgidus
  5j8n-assembly1_A  TM=9.142E-01  e=7.168E-24  Methanosarcina mazei Go1
  3w2y-assembly2_D  TM=9.101E-01  e=2.023E-23  Methanothermobacter thermautotrophicus str. Delta H

Foldseek 3Di:
DKEKEEAFLACVLCVVVVVVQCVPPHGQKYKYKWNQADPVGPPQCVQVVVQKAKDWHDHHRGIIMMMIHNFHWAPKDFDFPQPVPDNHGFWIWTQGPLAIEIEGPAQLLQWCPDPSVVVNVSRLVRVLVRLLVVVVVRQWYKYWYQHNAFQAQLQAFPSVVCDCIGRYYPVSNVSVVSNVVSAKDQQQCVAPVDHYQFFFADPPPPRVVVVGHGNRTTMITHVVQSVQWDHKHWAVVQVPDPPHRRGTMIMIDGHD